Protein AF-A0ABD3IAB9-F1 (afdb_monomer_lite)

Organism: NCBI:txid122646

InterPro domains:
  IPR004895 Prenylated rab acceptor PRA1 [PF03208] (96-235)
  IPR004895 Prenylated rab acceptor PRA1 [PTHR19317] (67-238)

Radius of gyration: 33.65 Å; chains: 1; bounding box: 70×94×104 Å

Sequence (260 aa):
MAENAMLMFKGRIRKQRVPEGEGSLIAQEKKTTIGKVLVKVEVEASEGIAVLEGTMAGTPVAPAPQPPAANAGGITPTPAARAFLSHVTEAGRFALAQKRPWSEMFDRNAFAKPESFSEAVTRIRKNLGYFRINYLICLLAVVTVFLITHLGSLLCLLVIVAAWGYLYMVRREPLVLWGRSFSEREILVLMTVITVVGFFLTDVGSLLISSLLVGIAIISAHGAFRVPDDLFLDDQEAPGG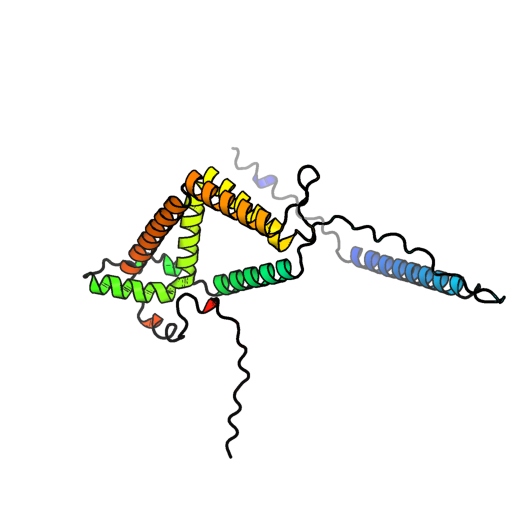LFSFLGPATSQPPVIVSHV

Structure (mmCIF, N/CA/C/O backbone):
data_AF-A0ABD3IAB9-F1
#
_entry.id   AF-A0ABD3IAB9-F1
#
loop_
_atom_site.group_PDB
_atom_site.id
_atom_site.type_symbol
_atom_site.label_atom_id
_atom_site.label_alt_id
_atom_site.label_comp_id
_atom_site.label_asym_id
_atom_site.label_entity_id
_atom_site.label_seq_id
_atom_site.pdbx_PDB_ins_code
_atom_site.Cartn_x
_atom_site.Cartn_y
_atom_site.Cartn_z
_atom_site.occupancy
_atom_site.B_iso_or_equiv
_atom_site.auth_seq_id
_atom_site.auth_comp_id
_atom_site.auth_asym_id
_atom_site.auth_atom_id
_atom_site.pdbx_PDB_model_num
ATOM 1 N N . MET A 1 1 ? 30.637 49.883 -7.962 1.00 55.75 1 MET A N 1
ATOM 2 C CA . MET A 1 1 ? 31.345 50.283 -6.719 1.00 55.75 1 MET A CA 1
ATOM 3 C C . MET A 1 1 ? 30.781 49.637 -5.440 1.00 55.75 1 MET A C 1
ATOM 5 O O . MET A 1 1 ? 31.126 50.090 -4.360 1.00 55.75 1 MET A O 1
ATOM 9 N N . ALA A 1 2 ? 29.984 48.560 -5.510 1.00 47.72 2 ALA A N 1
ATOM 10 C CA . ALA A 1 2 ? 29.459 47.885 -4.310 1.00 47.72 2 ALA A CA 1
ATOM 11 C C . ALA A 1 2 ? 30.139 46.532 -3.998 1.00 47.72 2 ALA A C 1
ATOM 13 O O . ALA A 1 2 ? 29.997 46.023 -2.893 1.00 47.72 2 ALA A O 1
ATOM 14 N N . GLU A 1 3 ? 30.933 45.972 -4.919 1.00 49.03 3 GLU A N 1
ATOM 15 C CA . GLU A 1 3 ? 31.589 44.666 -4.714 1.00 49.03 3 GLU A CA 1
ATOM 16 C C . GLU A 1 3 ? 32.900 44.722 -3.911 1.00 49.03 3 GLU A C 1
ATOM 18 O O . GLU A 1 3 ? 33.304 43.718 -3.332 1.00 49.03 3 GLU A O 1
ATOM 23 N N . ASN A 1 4 ? 33.529 45.893 -3.761 1.00 47.31 4 ASN A N 1
ATOM 24 C CA . ASN A 1 4 ? 34.818 46.005 -3.058 1.00 47.31 4 ASN A CA 1
ATOM 25 C C . ASN A 1 4 ? 34.707 46.278 -1.545 1.00 47.31 4 ASN A C 1
ATOM 27 O O . ASN A 1 4 ? 35.709 46.193 -0.839 1.00 47.31 4 ASN A O 1
ATOM 31 N N . ALA A 1 5 ? 33.510 46.554 -1.014 1.00 50.66 5 ALA A N 1
ATOM 32 C CA . ALA A 1 5 ? 33.311 46.799 0.421 1.00 50.66 5 ALA A CA 1
ATOM 33 C C . ALA A 1 5 ? 33.024 45.515 1.227 1.00 50.66 5 ALA A C 1
ATOM 35 O O . ALA A 1 5 ? 33.325 45.448 2.418 1.00 50.66 5 ALA A O 1
ATOM 36 N N . MET A 1 6 ? 32.499 44.460 0.592 1.00 47.84 6 MET A N 1
ATOM 37 C CA . MET A 1 6 ? 32.097 43.233 1.295 1.00 47.84 6 MET A CA 1
ATOM 38 C C . MET A 1 6 ? 33.267 42.265 1.561 1.00 47.84 6 MET A C 1
ATOM 40 O O . MET A 1 6 ? 33.176 41.399 2.434 1.00 47.84 6 MET A O 1
ATOM 44 N N . LEU A 1 7 ? 34.405 42.449 0.883 1.00 52.12 7 LEU A N 1
ATOM 45 C CA . LEU A 1 7 ? 35.618 41.650 1.099 1.00 52.12 7 LEU A CA 1
ATOM 46 C C . LEU A 1 7 ? 36.488 42.142 2.272 1.00 52.12 7 LEU A C 1
ATOM 48 O O . LEU A 1 7 ? 37.295 41.368 2.780 1.00 52.12 7 LEU A O 1
ATOM 52 N N . MET A 1 8 ? 36.283 43.365 2.782 1.00 53.56 8 MET A N 1
ATOM 53 C CA . MET A 1 8 ? 37.014 43.861 3.963 1.00 53.56 8 MET A CA 1
ATOM 54 C C . MET A 1 8 ? 36.428 43.404 5.308 1.00 53.56 8 MET A C 1
ATOM 56 O O . MET A 1 8 ? 37.140 43.421 6.311 1.00 53.56 8 MET A O 1
ATOM 60 N N . PHE A 1 9 ? 35.172 42.944 5.358 1.00 49.47 9 PHE A N 1
ATOM 61 C CA . PHE A 1 9 ? 34.563 42.494 6.620 1.00 49.47 9 PHE A CA 1
ATOM 62 C C . PHE A 1 9 ? 34.803 41.003 6.918 1.00 49.47 9 PHE A C 1
ATOM 64 O O . PHE A 1 9 ? 34.734 40.566 8.064 1.00 49.47 9 PHE A O 1
ATOM 71 N N . LYS A 1 10 ? 35.180 40.212 5.905 1.00 53.72 10 LYS A N 1
ATOM 72 C CA . LYS A 1 10 ? 35.435 38.765 6.039 1.00 53.72 10 LYS A CA 1
ATOM 73 C C . LYS A 1 10 ? 36.835 38.410 6.574 1.00 53.72 10 LYS A C 1
ATOM 75 O O . LYS A 1 10 ? 37.128 37.235 6.770 1.00 53.72 10 LYS A O 1
ATOM 80 N N . GLY A 1 11 ? 37.688 39.407 6.836 1.00 55.09 11 GLY A N 1
ATOM 81 C CA . GLY A 1 11 ? 39.096 39.220 7.218 1.00 55.09 11 GLY A CA 1
ATOM 82 C C . GLY A 1 11 ? 39.447 39.397 8.702 1.00 55.09 11 GLY A C 1
ATOM 83 O O . GLY A 1 11 ? 40.605 39.194 9.057 1.00 55.09 11 GLY A O 1
ATOM 84 N N . ARG A 1 12 ? 38.509 39.771 9.589 1.00 53.94 12 ARG A N 1
ATOM 85 C CA . ARG A 1 12 ? 38.841 40.196 10.972 1.00 53.94 12 ARG A CA 1
ATOM 86 C C . ARG A 1 12 ? 38.170 39.399 12.100 1.00 53.94 12 ARG A C 1
ATOM 88 O O . ARG A 1 12 ? 38.041 39.905 13.204 1.00 53.94 12 ARG A O 1
ATOM 95 N N . ILE A 1 13 ? 37.790 38.139 11.875 1.00 51.28 13 ILE A N 1
ATOM 96 C CA . ILE A 1 13 ? 37.328 37.245 12.964 1.00 51.28 13 ILE A CA 1
ATOM 97 C C . ILE A 1 13 ? 38.102 35.924 12.940 1.00 51.28 13 ILE A C 1
ATOM 99 O O . ILE A 1 13 ? 37.553 34.827 12.930 1.00 51.28 13 ILE A O 1
ATOM 103 N N . ARG A 1 14 ? 39.433 36.028 12.894 1.00 53.81 14 ARG A N 1
ATOM 104 C CA . ARG A 1 14 ? 40.331 34.885 13.076 1.00 53.81 14 ARG A CA 1
ATOM 105 C C . ARG A 1 14 ? 41.502 35.266 13.984 1.00 53.81 14 ARG A C 1
ATOM 107 O O . ARG A 1 14 ? 42.614 35.427 13.500 1.00 53.81 14 ARG A O 1
ATOM 114 N N . LYS A 1 15 ? 41.240 35.424 15.290 1.00 53.47 15 LYS A N 1
ATOM 115 C CA . LYS A 1 15 ? 42.175 35.130 16.404 1.00 53.47 15 LYS A CA 1
ATOM 116 C C . LYS A 1 15 ? 41.576 35.531 17.763 1.00 53.47 15 LYS A C 1
ATOM 118 O O . LYS A 1 15 ? 41.826 36.615 18.268 1.00 53.47 15 LYS A O 1
ATOM 123 N N . GLN A 1 16 ? 40.867 34.604 18.395 1.00 48.97 16 GLN A N 1
ATOM 124 C CA . GLN A 1 16 ? 40.924 34.442 19.849 1.00 48.97 16 GLN A CA 1
ATOM 125 C C . GLN A 1 16 ? 40.921 32.937 20.115 1.00 48.97 16 GLN A C 1
ATOM 127 O O . GLN A 1 16 ? 39.889 32.282 20.182 1.00 48.97 16 GLN A O 1
ATOM 132 N N . ARG A 1 17 ? 42.130 32.370 20.115 1.00 53.16 17 ARG A N 1
ATOM 133 C CA . ARG A 1 17 ? 42.395 30.992 20.519 1.00 53.16 17 ARG A CA 1
ATOM 134 C C . ARG A 1 17 ? 42.414 30.998 22.045 1.00 53.16 17 ARG A C 1
ATOM 136 O O . ARG A 1 17 ? 43.417 31.391 22.630 1.00 53.16 17 ARG A O 1
ATOM 143 N N . VAL A 1 18 ? 41.297 30.625 22.658 1.00 56.56 18 VAL A N 1
ATOM 144 C CA . VAL A 1 18 ? 41.248 30.252 24.076 1.00 56.56 18 VAL A CA 1
ATOM 145 C C . VAL A 1 18 ? 41.966 28.897 24.204 1.00 56.56 18 VAL A C 1
ATOM 147 O O . VAL A 1 18 ? 41.680 28.004 23.403 1.00 56.56 18 VAL A O 1
ATOM 150 N N . PRO A 1 19 ? 42.950 28.736 25.105 1.00 49.50 19 PRO A N 1
ATOM 151 C CA . PRO A 1 19 ? 43.681 27.482 25.251 1.00 49.50 19 PRO A CA 1
ATOM 152 C C . PRO A 1 19 ? 42.784 26.413 25.897 1.00 49.50 19 PRO A C 1
ATOM 154 O O . PRO A 1 19 ? 42.382 26.540 27.048 1.00 49.50 19 PRO A O 1
ATOM 157 N N . GLU A 1 20 ? 42.491 25.336 25.165 1.00 58.78 20 GLU A N 1
ATOM 158 C CA . GLU A 1 20 ? 41.616 24.223 25.586 1.00 58.78 20 GLU A CA 1
ATOM 159 C C . GLU A 1 20 ? 42.157 23.349 26.745 1.00 58.78 20 GLU A C 1
ATOM 161 O O . GLU A 1 20 ? 41.585 22.312 27.064 1.00 58.78 20 GLU A O 1
ATOM 166 N N . GLY A 1 21 ? 43.245 23.747 27.411 1.00 55.91 21 GLY A N 1
ATOM 167 C CA . GLY A 1 21 ? 43.870 22.955 28.478 1.00 55.91 21 GLY A CA 1
ATOM 168 C C . GLY A 1 21 ? 43.308 23.196 29.884 1.00 55.91 21 GLY A C 1
ATOM 169 O O . GLY A 1 21 ? 43.245 22.267 30.685 1.00 55.91 21 GLY A O 1
ATOM 170 N N . GLU A 1 22 ? 42.874 24.417 30.207 1.00 51.66 22 GLU A N 1
ATOM 171 C CA . GLU A 1 22 ? 42.525 24.772 31.595 1.00 51.66 22 GLU A CA 1
ATOM 172 C C . GLU A 1 22 ? 41.085 24.397 31.974 1.00 51.66 22 GLU A C 1
ATOM 174 O O . GLU A 1 22 ? 40.826 24.000 33.108 1.00 51.66 22 GLU A O 1
ATOM 179 N N . GLY A 1 23 ? 40.146 24.412 31.022 1.00 53.62 23 GLY A N 1
ATOM 180 C CA . GLY A 1 23 ? 38.745 24.054 31.287 1.00 53.62 23 GLY A CA 1
ATOM 181 C C . GLY A 1 23 ? 38.547 22.593 31.715 1.00 53.62 23 GLY A C 1
ATOM 182 O O . GLY A 1 23 ? 37.640 22.290 32.491 1.00 53.62 23 GLY A O 1
ATOM 183 N N . SER A 1 24 ? 39.422 21.687 31.264 1.00 56.31 24 SER A N 1
ATOM 184 C CA . SER A 1 24 ? 39.323 20.258 31.580 1.00 56.31 24 SER A CA 1
ATOM 185 C C . SER A 1 24 ? 39.780 19.924 33.003 1.00 56.31 24 SER A C 1
ATOM 187 O O . SER A 1 24 ? 39.238 18.998 33.608 1.00 56.31 24 SER A O 1
ATOM 189 N N . LEU A 1 25 ? 40.748 20.663 33.556 1.00 54.38 25 LEU A N 1
ATOM 190 C CA . LEU A 1 25 ? 41.259 20.416 34.910 1.00 54.38 25 LEU A CA 1
ATOM 191 C C . LEU A 1 25 ? 40.270 20.903 35.975 1.00 54.38 25 LEU A C 1
ATOM 193 O O . LEU A 1 25 ? 39.969 20.175 36.919 1.00 54.38 25 LEU A O 1
ATOM 197 N N . ILE A 1 26 ? 39.658 22.069 35.756 1.00 55.72 26 ILE A N 1
ATOM 198 C CA . ILE A 1 26 ? 38.667 22.649 36.675 1.00 55.72 26 ILE A CA 1
ATOM 199 C C . ILE A 1 26 ? 37.369 21.811 36.678 1.00 55.72 26 ILE A C 1
ATOM 201 O O . ILE A 1 26 ? 36.712 21.655 37.711 1.00 55.72 26 ILE A O 1
ATOM 205 N N . ALA A 1 27 ? 37.010 21.214 35.534 1.00 56.44 27 ALA A N 1
ATOM 206 C CA . ALA A 1 27 ? 35.874 20.298 35.427 1.00 56.44 27 ALA A CA 1
ATOM 207 C C . ALA A 1 27 ? 36.127 18.943 36.120 1.00 56.44 27 ALA A C 1
ATOM 209 O O . ALA A 1 27 ? 35.212 18.395 36.739 1.00 56.44 27 ALA A O 1
ATOM 210 N N . GLN A 1 28 ? 37.355 18.415 36.057 1.00 53.00 28 GLN A N 1
ATOM 211 C CA . GLN A 1 28 ? 37.746 17.171 36.736 1.00 53.00 28 GLN A CA 1
ATOM 212 C C . GLN A 1 28 ? 37.823 17.331 38.262 1.00 53.00 28 GLN A C 1
ATOM 214 O O . GLN A 1 28 ? 37.321 16.480 39.005 1.00 53.00 28 GLN A O 1
ATOM 219 N N . GLU A 1 29 ? 38.363 18.452 38.743 1.00 56.03 29 GLU A N 1
ATOM 220 C CA . GLU A 1 29 ? 38.451 18.738 40.178 1.00 56.03 29 GLU A CA 1
ATOM 221 C C . GLU A 1 29 ? 37.058 18.874 40.814 1.00 56.03 29 GLU A C 1
ATOM 223 O O . GLU A 1 29 ? 36.768 18.239 41.833 1.00 56.03 29 GLU A O 1
ATOM 228 N N . LYS A 1 30 ? 36.131 19.595 40.159 1.00 54.03 30 LYS A N 1
ATOM 229 C CA . LYS A 1 30 ? 34.744 19.717 40.644 1.00 54.03 30 LYS A CA 1
ATOM 230 C C . LYS A 1 30 ? 34.010 18.378 40.701 1.00 54.03 30 LYS A C 1
ATOM 232 O O . LYS A 1 30 ? 33.260 18.145 41.648 1.00 54.03 30 LYS A O 1
ATOM 237 N N . LYS A 1 31 ? 34.230 17.481 39.733 1.00 55.12 31 LYS A N 1
ATOM 238 C CA . LYS A 1 31 ? 33.577 16.160 39.706 1.00 55.12 31 LYS A CA 1
ATOM 239 C C . LYS A 1 31 ? 34.048 15.262 40.856 1.00 55.12 31 LYS A C 1
ATOM 241 O O . LYS A 1 31 ? 33.244 14.538 41.437 1.00 55.12 31 LYS A O 1
ATOM 246 N N . THR A 1 32 ? 35.323 15.368 41.227 1.00 56.75 32 THR A N 1
ATOM 247 C CA . THR A 1 32 ? 35.923 14.586 42.319 1.00 56.75 32 THR A CA 1
ATOM 248 C C . THR A 1 32 ? 35.463 15.073 43.694 1.00 56.75 32 THR A C 1
ATOM 250 O O . THR A 1 32 ? 35.136 14.262 44.560 1.00 56.75 32 THR A O 1
ATOM 253 N N . THR A 1 33 ? 35.370 16.390 43.895 1.00 53.94 33 THR A N 1
ATOM 254 C CA . THR A 1 33 ? 34.894 16.966 45.163 1.00 53.94 33 THR A CA 1
ATOM 255 C C . THR A 1 33 ? 33.407 16.694 45.387 1.00 53.94 33 THR A C 1
ATOM 257 O O . THR A 1 33 ? 33.024 16.285 46.481 1.00 53.94 33 THR A O 1
ATOM 260 N N . ILE A 1 34 ? 32.574 16.820 44.344 1.00 57.44 34 ILE A N 1
ATOM 261 C CA . ILE A 1 34 ? 31.140 16.496 44.430 1.00 57.44 34 ILE A CA 1
ATOM 262 C C . ILE A 1 34 ? 30.936 14.998 44.695 1.00 57.44 34 ILE A C 1
ATOM 264 O O . ILE A 1 34 ? 30.114 14.647 45.536 1.00 57.44 34 ILE A O 1
ATOM 268 N N . GLY A 1 35 ? 31.724 14.117 44.066 1.00 57.03 35 GLY A N 1
ATOM 269 C CA . GLY A 1 35 ? 31.676 12.676 44.336 1.00 57.03 35 GLY A CA 1
ATOM 270 C C . GLY A 1 35 ? 32.023 12.321 45.787 1.00 57.03 35 GLY A C 1
ATOM 271 O O . GLY A 1 35 ? 31.340 11.505 46.397 1.00 57.03 35 GLY A O 1
ATOM 272 N N . LYS A 1 36 ? 33.029 12.978 46.379 1.00 54.47 36 LYS A N 1
ATOM 273 C CA . LYS A 1 36 ? 33.400 12.761 47.790 1.00 54.47 36 LYS A CA 1
ATOM 274 C C . LYS A 1 36 ? 32.344 13.272 48.772 1.00 54.47 36 LYS A C 1
ATOM 276 O O . LYS A 1 36 ? 32.121 12.626 49.791 1.00 54.47 36 LYS A O 1
ATOM 281 N N . VAL A 1 37 ? 31.685 14.393 48.471 1.00 55.56 37 VAL A N 1
ATOM 282 C CA . VAL A 1 37 ? 30.587 14.912 49.306 1.00 55.56 37 VAL A CA 1
ATOM 283 C C . VAL A 1 37 ? 29.369 13.992 49.225 1.00 55.56 37 VAL A C 1
ATOM 285 O O . VAL A 1 37 ? 28.794 13.675 50.259 1.00 55.56 37 VAL A O 1
ATOM 288 N N . LEU A 1 38 ? 29.023 13.492 48.032 1.00 57.06 38 LEU A N 1
ATOM 289 C CA . LEU A 1 38 ? 27.884 12.585 47.857 1.00 57.06 38 LEU A CA 1
ATOM 290 C C . LEU A 1 38 ? 28.085 11.254 48.599 1.00 57.06 38 LEU A C 1
ATOM 292 O O . LEU A 1 38 ? 27.178 10.789 49.276 1.00 57.06 38 LEU A O 1
ATOM 296 N N . VAL A 1 39 ? 29.295 10.680 48.537 1.00 56.91 39 VAL A N 1
ATOM 297 C CA . VAL A 1 39 ? 29.626 9.443 49.268 1.00 56.91 39 VAL A CA 1
ATOM 298 C C . VAL A 1 39 ? 29.616 9.669 50.782 1.00 56.91 39 VAL A C 1
ATOM 300 O O . VAL A 1 39 ? 29.182 8.791 51.518 1.00 56.91 39 VAL A O 1
ATOM 303 N N . LYS A 1 40 ? 30.039 10.843 51.271 1.00 51.69 40 LYS A N 1
ATOM 304 C CA . LYS A 1 40 ? 29.987 11.141 52.709 1.00 51.69 40 LYS A CA 1
ATOM 305 C C . LYS A 1 40 ? 28.553 11.329 53.228 1.00 51.69 40 LYS A C 1
ATOM 307 O O . LYS A 1 40 ? 28.262 10.861 54.322 1.00 51.69 40 LYS A O 1
ATOM 312 N N . VAL A 1 41 ? 27.660 11.927 52.433 1.00 52.97 41 VAL A N 1
ATOM 313 C CA . VAL A 1 41 ? 26.229 12.048 52.775 1.00 52.97 41 VAL A CA 1
ATOM 314 C C . VAL A 1 41 ? 25.541 10.677 52.808 1.00 52.97 41 VAL A C 1
ATOM 316 O O . VAL A 1 41 ? 24.752 10.420 53.711 1.00 52.97 41 VAL A O 1
ATOM 319 N N . GLU A 1 42 ? 25.878 9.774 51.883 1.00 55.03 42 GLU A N 1
ATOM 320 C CA . GLU A 1 42 ? 25.324 8.410 51.860 1.00 55.03 42 GLU A CA 1
ATOM 321 C C . GLU A 1 42 ? 25.795 7.572 53.068 1.00 55.03 42 GLU A C 1
ATOM 323 O O . GLU A 1 42 ? 25.023 6.810 53.647 1.00 55.03 42 GLU A O 1
ATOM 328 N N . VAL A 1 43 ? 27.054 7.748 53.495 1.00 53.84 43 VAL A N 1
ATOM 329 C CA . VAL A 1 43 ? 27.622 7.033 54.653 1.00 53.84 43 VAL A CA 1
ATOM 330 C C . VAL A 1 43 ? 27.059 7.561 55.980 1.00 53.84 43 VAL A C 1
ATOM 332 O O . VAL A 1 43 ? 26.681 6.756 56.827 1.00 53.84 43 VAL A O 1
ATOM 335 N N . GLU A 1 44 ? 26.894 8.880 56.148 1.00 50.94 44 GLU A N 1
ATOM 336 C CA . GLU A 1 44 ? 26.249 9.452 57.348 1.00 50.94 44 GLU A CA 1
ATOM 337 C C . GLU A 1 44 ? 24.747 9.104 57.430 1.00 50.94 44 GLU A C 1
ATOM 339 O O . GLU A 1 44 ? 24.222 8.895 58.526 1.00 50.94 44 GLU A O 1
ATOM 344 N N . ALA A 1 45 ? 24.060 8.952 56.289 1.00 50.88 45 ALA A N 1
ATOM 345 C CA . ALA A 1 45 ? 22.673 8.480 56.247 1.00 50.88 45 ALA A CA 1
ATOM 346 C C . ALA A 1 45 ? 22.537 6.996 56.640 1.00 50.88 45 ALA A C 1
ATOM 348 O O . ALA A 1 45 ? 21.534 6.613 57.241 1.00 50.88 45 ALA A O 1
ATOM 349 N N . SER A 1 46 ? 23.548 6.169 56.352 1.00 48.25 46 SER A N 1
ATOM 350 C CA . SER A 1 46 ? 23.550 4.749 56.719 1.00 48.25 46 SER A CA 1
ATOM 351 C C . SER A 1 46 ? 23.910 4.509 58.191 1.00 48.25 46 SER A C 1
ATOM 353 O O . SER A 1 46 ? 23.376 3.581 58.797 1.00 48.25 46 SER A O 1
ATOM 355 N N . GLU A 1 47 ? 24.780 5.330 58.788 1.00 48.91 47 GLU A N 1
ATOM 356 C CA . GLU A 1 47 ? 25.149 5.207 60.209 1.00 48.91 47 GLU A CA 1
ATOM 357 C C . GLU A 1 47 ? 24.053 5.741 61.148 1.00 48.91 47 GLU A C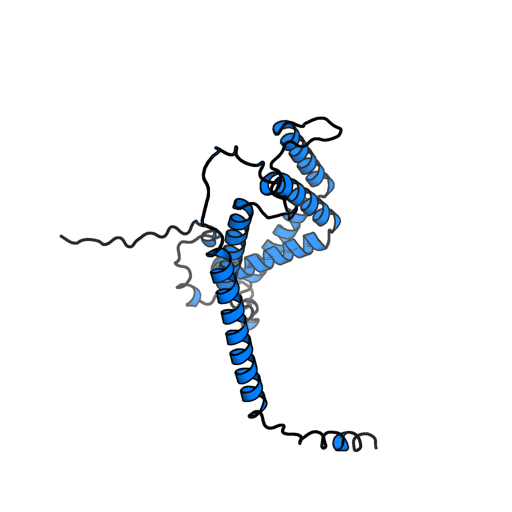 1
ATOM 359 O O . GLU A 1 47 ? 23.831 5.174 62.219 1.00 48.91 47 GLU A O 1
ATOM 364 N N . GLY A 1 48 ? 23.287 6.757 60.727 1.00 44.66 48 GLY A N 1
ATOM 365 C CA . GLY A 1 48 ? 22.145 7.280 61.490 1.00 44.66 48 GLY A CA 1
ATOM 366 C C . GLY A 1 48 ? 20.965 6.305 61.628 1.00 44.66 48 GLY A C 1
ATOM 367 O O . GLY A 1 48 ? 20.162 6.443 62.550 1.00 44.66 48 GLY A O 1
ATOM 368 N N . ILE A 1 49 ? 20.873 5.300 60.750 1.00 44.62 49 ILE A N 1
ATOM 369 C CA . ILE A 1 49 ? 19.817 4.275 60.780 1.00 44.62 49 ILE A CA 1
ATOM 370 C C . ILE A 1 49 ? 20.178 3.121 61.735 1.00 44.62 49 ILE A C 1
ATOM 372 O O . ILE A 1 49 ? 19.287 2.531 62.340 1.00 44.62 49 ILE A O 1
ATOM 376 N N . ALA A 1 50 ? 21.466 2.839 61.958 1.00 43.03 50 ALA A N 1
ATOM 377 C CA . ALA A 1 50 ? 21.910 1.702 62.773 1.00 43.03 50 ALA A CA 1
ATOM 378 C C . ALA A 1 50 ? 21.861 1.941 64.301 1.00 43.03 50 ALA A C 1
ATOM 380 O O . ALA A 1 50 ? 21.945 0.989 65.074 1.00 43.03 50 ALA A O 1
ATOM 381 N N . VAL A 1 51 ? 21.719 3.190 64.764 1.00 44.34 51 VAL A N 1
ATOM 382 C CA . VAL A 1 51 ? 21.820 3.544 66.199 1.00 44.34 51 VAL A CA 1
ATOM 383 C C . VAL A 1 51 ? 20.478 3.462 66.951 1.00 44.34 51 VAL A C 1
ATOM 385 O O . VAL A 1 51 ? 20.462 3.506 68.179 1.00 44.34 51 VAL A O 1
ATOM 388 N N . LEU A 1 52 ? 19.344 3.281 66.262 1.00 43.56 52 LEU A N 1
ATOM 389 C CA . LEU A 1 52 ? 18.014 3.251 66.900 1.00 43.56 52 LEU A CA 1
ATOM 390 C C . LEU A 1 52 ? 17.369 1.858 66.987 1.00 43.56 52 LEU A C 1
ATOM 392 O O . LEU A 1 52 ? 16.262 1.737 67.505 1.00 43.56 52 LEU A O 1
ATOM 396 N N . GLU A 1 53 ? 18.055 0.797 66.554 1.00 42.94 53 GLU A N 1
ATOM 397 C CA . GLU A 1 53 ? 17.548 -0.586 66.616 1.00 42.94 53 GLU A CA 1
ATOM 398 C C . GLU A 1 53 ? 17.997 -1.327 67.891 1.00 42.94 53 GLU A C 1
ATOM 400 O O . GLU A 1 53 ? 18.319 -2.513 67.898 1.00 42.94 53 GLU A O 1
ATOM 405 N N . GLY A 1 54 ? 18.033 -0.599 69.006 1.00 44.25 54 GLY A N 1
ATOM 406 C CA . GLY A 1 54 ? 18.332 -1.140 70.321 1.00 44.25 54 GLY A CA 1
ATOM 407 C C . GLY A 1 54 ? 17.253 -0.754 71.319 1.00 44.25 54 GLY A C 1
ATOM 408 O O . GLY A 1 54 ? 17.238 0.379 71.789 1.00 44.25 54 GLY A O 1
ATOM 409 N N . THR A 1 55 ? 16.465 -1.751 71.737 1.00 41.84 55 THR A N 1
ATOM 410 C CA . THR A 1 55 ? 15.688 -1.824 72.996 1.00 41.84 55 THR A CA 1
ATOM 411 C C . THR A 1 55 ? 14.162 -1.687 72.853 1.00 41.84 55 THR A C 1
ATOM 413 O O . THR A 1 55 ? 13.623 -0.595 72.724 1.00 41.84 55 THR A O 1
ATOM 416 N N . MET A 1 56 ? 13.493 -2.837 73.029 1.00 38.56 56 MET A N 1
ATOM 417 C CA . MET A 1 56 ? 12.227 -3.091 73.751 1.00 38.56 56 MET A CA 1
ATOM 418 C C . MET A 1 56 ? 11.178 -3.881 72.957 1.00 38.56 56 MET A C 1
ATOM 420 O O . MET A 1 56 ? 10.872 -3.626 71.800 1.00 38.56 56 MET A O 1
ATOM 424 N N . ALA A 1 57 ? 10.636 -4.877 73.650 1.00 41.31 57 ALA A N 1
ATOM 425 C CA . ALA A 1 57 ? 9.764 -5.929 73.169 1.00 41.31 57 ALA A CA 1
ATOM 426 C C . ALA A 1 57 ? 8.284 -5.519 73.032 1.00 41.31 57 ALA A C 1
ATOM 428 O O . ALA A 1 57 ? 7.794 -4.675 73.775 1.00 41.31 57 ALA A O 1
ATOM 429 N N . GLY A 1 58 ? 7.555 -6.267 72.192 1.00 45.59 58 GLY A N 1
ATOM 430 C CA . GLY A 1 58 ? 6.145 -6.612 72.417 1.00 45.59 58 GLY A CA 1
ATOM 431 C C . GLY A 1 58 ? 5.085 -5.807 71.657 1.00 45.59 58 GLY A C 1
ATOM 432 O O . GLY A 1 58 ? 4.677 -4.746 72.107 1.00 45.59 58 GLY A O 1
ATOM 433 N N . THR A 1 59 ? 4.570 -6.372 70.555 1.00 38.41 59 THR A N 1
ATOM 434 C CA . THR A 1 59 ? 3.137 -6.561 70.183 1.00 38.41 59 THR A CA 1
ATOM 435 C C . THR A 1 59 ? 3.032 -6.908 68.683 1.00 38.41 59 THR A C 1
ATOM 437 O O . THR A 1 59 ? 3.795 -6.363 67.887 1.00 38.41 59 THR A O 1
ATOM 440 N N . PRO A 1 60 ? 2.130 -7.813 68.244 1.00 46.22 60 PRO A N 1
ATOM 441 C CA . PRO A 1 60 ? 1.947 -8.084 66.822 1.00 46.22 60 PRO A CA 1
ATOM 442 C C . PRO A 1 60 ? 1.099 -6.964 66.203 1.00 46.22 60 PRO A C 1
ATOM 444 O O . PRO A 1 60 ? -0.108 -6.882 66.425 1.00 46.22 60 PRO A O 1
ATOM 447 N N . VAL A 1 61 ? 1.745 -6.079 65.444 1.00 44.59 61 VAL A N 1
ATOM 448 C CA . VAL A 1 61 ? 1.088 -5.020 64.668 1.00 44.59 61 VAL A CA 1
ATOM 449 C C . VAL A 1 61 ? 0.475 -5.634 63.405 1.00 44.59 61 VAL A C 1
ATOM 451 O O . VAL A 1 61 ? 1.158 -6.293 62.623 1.00 44.59 61 VAL A O 1
ATOM 454 N N . ALA A 1 62 ? -0.834 -5.441 63.226 1.00 51.97 62 ALA A N 1
ATOM 455 C CA . ALA A 1 62 ? -1.568 -5.813 62.018 1.00 51.97 62 ALA A CA 1
ATOM 456 C C . ALA A 1 62 ? -1.002 -5.095 60.770 1.00 51.97 62 ALA A C 1
ATOM 458 O O . ALA A 1 62 ? -0.453 -3.999 60.905 1.00 51.97 62 ALA A O 1
ATOM 459 N N . PRO A 1 63 ? -1.143 -5.649 59.548 1.00 52.41 63 PRO A N 1
ATOM 460 C CA . PRO A 1 63 ? -0.592 -5.022 58.351 1.00 52.41 63 PRO A CA 1
ATOM 461 C C . PRO A 1 63 ? -1.273 -3.671 58.109 1.00 52.41 63 PRO A C 1
ATOM 463 O O . PRO A 1 63 ? -2.499 -3.598 58.008 1.00 52.41 63 PRO A O 1
ATOM 466 N N . ALA A 1 64 ? -0.482 -2.602 58.017 1.00 54.06 64 ALA A N 1
ATOM 467 C CA . ALA A 1 64 ? -0.980 -1.281 57.656 1.00 54.06 64 ALA A CA 1
ATOM 468 C C . ALA A 1 64 ? -1.625 -1.308 56.251 1.00 54.06 64 ALA A C 1
ATOM 470 O O . ALA A 1 64 ? -1.131 -2.021 55.370 1.00 54.06 64 ALA A O 1
ATOM 471 N N . PRO A 1 65 ? -2.691 -0.524 55.998 1.00 48.56 65 PRO A N 1
ATOM 472 C CA . PRO A 1 65 ? -3.253 -0.378 54.662 1.00 48.56 65 PRO A CA 1
ATOM 473 C C . PRO A 1 65 ? -2.191 0.213 53.731 1.00 48.56 65 PRO A C 1
ATOM 475 O O . PRO A 1 65 ? -1.713 1.326 53.953 1.00 48.56 65 PRO A O 1
ATOM 478 N N . GLN A 1 66 ? -1.811 -0.529 52.691 1.00 50.22 66 GLN A N 1
ATOM 479 C CA . GLN A 1 66 ? -0.989 0.026 51.621 1.00 50.22 66 GLN A CA 1
ATOM 480 C C . GLN A 1 66 ? -1.771 1.171 50.955 1.00 50.22 66 GLN A C 1
ATOM 482 O O . GLN A 1 66 ? -2.950 0.981 50.637 1.00 50.22 66 GLN A O 1
ATOM 487 N N . PRO A 1 67 ? -1.166 2.355 50.740 1.00 51.06 67 PRO A N 1
ATOM 488 C CA . PRO A 1 67 ? -1.819 3.405 49.973 1.00 51.06 67 PRO A CA 1
ATOM 489 C C . PRO A 1 67 ? -2.157 2.858 48.577 1.00 51.06 67 PRO A C 1
ATOM 491 O O . PRO A 1 67 ? -1.344 2.119 48.010 1.00 51.06 67 PRO A O 1
ATOM 494 N N . PRO A 1 68 ? -3.340 3.179 48.016 1.00 50.91 68 PRO A N 1
ATOM 495 C CA . PRO A 1 68 ? -3.695 2.730 46.681 1.00 50.91 68 PRO A CA 1
ATOM 496 C C . PRO A 1 68 ? -2.596 3.185 45.731 1.00 50.91 68 PRO A C 1
ATOM 498 O O . PRO A 1 68 ? -2.249 4.369 45.707 1.00 50.91 68 PRO A O 1
ATOM 501 N N . ALA A 1 69 ? -2.026 2.231 44.991 1.00 52.38 69 ALA A N 1
ATOM 502 C CA . ALA A 1 69 ? -1.094 2.520 43.920 1.00 52.38 69 ALA A CA 1
ATOM 503 C C . ALA A 1 69 ? -1.724 3.622 43.071 1.00 52.38 69 ALA A C 1
ATOM 505 O O . ALA A 1 69 ? -2.778 3.424 42.461 1.00 52.38 69 ALA A O 1
ATOM 506 N N . ALA A 1 70 ? -1.125 4.812 43.114 1.00 44.69 70 ALA A N 1
ATOM 507 C CA . ALA A 1 70 ? -1.525 5.904 42.261 1.00 44.69 70 ALA A CA 1
ATOM 508 C C . ALA A 1 70 ? -1.328 5.397 40.835 1.00 44.69 70 ALA A C 1
ATOM 510 O O . ALA A 1 70 ? -0.201 5.305 40.347 1.00 44.69 70 ALA A O 1
ATOM 511 N N . ASN A 1 71 ? -2.429 4.996 40.199 1.00 52.59 71 ASN A N 1
ATOM 512 C CA . ASN A 1 71 ? -2.483 4.728 38.779 1.00 52.59 71 ASN A CA 1
ATOM 513 C C . ASN A 1 71 ? -2.141 6.050 38.100 1.00 52.59 71 ASN A C 1
ATOM 515 O O . ASN A 1 71 ? -3.011 6.879 37.837 1.00 52.59 71 ASN A O 1
ATOM 519 N N . ALA A 1 72 ? -0.848 6.267 37.872 1.00 45.59 72 ALA A N 1
ATOM 520 C CA . ALA A 1 72 ? -0.364 7.279 36.966 1.00 45.59 72 ALA A CA 1
ATOM 521 C C . ALA A 1 72 ? -1.047 6.983 35.631 1.00 45.59 72 ALA A C 1
ATOM 523 O O . ALA A 1 72 ? -0.738 5.988 34.975 1.00 45.59 72 ALA A O 1
ATOM 524 N N . GLY A 1 73 ? -2.039 7.808 35.292 1.00 46.91 73 GLY A N 1
ATOM 525 C CA . GLY A 1 73 ? -2.884 7.714 34.104 1.00 46.91 73 GLY A CA 1
ATOM 526 C C . GLY A 1 73 ? -2.123 7.999 32.811 1.00 46.91 73 GLY A C 1
ATOM 527 O O . GLY A 1 73 ? -2.572 8.777 31.977 1.00 46.91 73 GLY A O 1
ATOM 528 N N . GLY A 1 74 ? -0.953 7.389 32.642 1.00 54.88 74 GLY A N 1
ATOM 529 C CA . GLY A 1 74 ? -0.295 7.283 31.358 1.00 54.88 74 GLY A CA 1
ATOM 530 C C . GLY A 1 74 ? -0.982 6.188 30.559 1.00 54.88 74 GLY A C 1
ATOM 531 O O . GLY A 1 74 ? -1.096 5.051 31.021 1.00 54.88 74 GLY A O 1
ATOM 532 N N . ILE A 1 75 ? -1.412 6.515 29.341 1.00 55.94 75 ILE A N 1
ATOM 533 C CA . ILE A 1 75 ? -1.811 5.525 28.338 1.00 55.94 75 ILE A CA 1
ATOM 534 C C . ILE A 1 75 ? -0.550 4.720 27.998 1.00 55.94 75 ILE A C 1
ATOM 536 O O . ILE A 1 75 ? 0.199 5.048 27.082 1.00 55.94 75 ILE A O 1
ATOM 540 N N . THR A 1 76 ? -0.246 3.701 28.799 1.00 67.44 76 THR A N 1
ATOM 541 C CA . THR A 1 76 ? 0.862 2.794 28.528 1.00 67.44 76 THR A CA 1
ATOM 542 C C . THR A 1 76 ? 0.345 1.714 27.579 1.00 67.44 76 THR A C 1
ATOM 544 O O . THR A 1 76 ? -0.594 0.998 27.936 1.00 67.44 76 THR A O 1
ATOM 547 N N . PRO A 1 77 ? 0.903 1.587 26.358 1.00 68.94 77 PRO A N 1
ATOM 548 C CA . PRO A 1 77 ? 0.461 0.557 25.427 1.00 68.94 77 PRO A CA 1
ATOM 549 C C . PRO A 1 77 ? 0.575 -0.818 26.087 1.00 68.94 77 PRO A C 1
ATOM 551 O O . PRO A 1 77 ? 1.510 -1.079 26.849 1.00 68.94 77 PRO A O 1
ATOM 554 N N . THR A 1 78 ? -0.386 -1.701 25.831 1.00 77.88 78 THR A N 1
ATOM 555 C CA . THR A 1 78 ? -0.346 -3.068 26.362 1.00 77.88 78 THR A CA 1
ATOM 556 C C . THR A 1 78 ? 0.919 -3.801 25.889 1.00 77.88 78 THR A C 1
ATOM 558 O O . THR A 1 78 ? 1.467 -3.470 24.834 1.00 77.88 78 THR A O 1
ATOM 561 N N . PRO A 1 79 ? 1.426 -4.801 26.635 1.00 80.81 79 PRO A N 1
ATOM 562 C CA . PRO A 1 79 ? 2.571 -5.607 26.198 1.00 80.81 79 PRO A CA 1
ATOM 563 C C . PRO A 1 79 ? 2.384 -6.202 24.793 1.00 80.81 79 PRO A C 1
ATOM 565 O O . PRO A 1 79 ? 3.305 -6.152 23.982 1.00 80.81 79 PRO A O 1
ATOM 568 N N . ALA A 1 80 ? 1.166 -6.654 24.472 1.00 76.62 80 ALA A N 1
ATOM 569 C CA . ALA A 1 80 ? 0.796 -7.129 23.139 1.00 76.62 80 ALA A CA 1
ATOM 570 C C . ALA A 1 80 ? 0.907 -6.030 22.068 1.00 76.62 80 ALA A C 1
ATOM 572 O O . ALA A 1 80 ? 1.443 -6.277 20.990 1.00 76.62 80 ALA A O 1
ATOM 573 N N . ALA A 1 81 ? 0.475 -4.801 22.376 1.00 77.19 81 ALA A N 1
ATOM 574 C CA . ALA A 1 81 ? 0.643 -3.666 21.475 1.00 77.19 81 ALA A CA 1
ATOM 575 C C . ALA A 1 81 ? 2.114 -3.354 21.204 1.00 77.19 81 ALA A C 1
ATOM 577 O O . ALA A 1 81 ? 2.501 -3.185 20.052 1.00 77.19 81 ALA A O 1
ATOM 578 N N . ARG A 1 82 ? 2.957 -3.345 22.242 1.00 83.00 82 ARG A N 1
ATOM 579 C CA . ARG A 1 82 ? 4.400 -3.122 22.073 1.00 83.00 82 ARG A CA 1
ATOM 580 C C . ARG A 1 82 ? 5.053 -4.203 21.212 1.00 83.00 82 ARG A C 1
ATOM 582 O O . ARG A 1 82 ? 5.812 -3.863 20.309 1.00 83.00 82 ARG A O 1
ATOM 589 N N . ALA A 1 83 ? 4.727 -5.473 21.455 1.00 84.81 83 ALA A N 1
ATOM 590 C CA . ALA A 1 83 ? 5.236 -6.588 20.662 1.00 84.81 83 ALA A CA 1
ATOM 591 C C . ALA A 1 83 ? 4.826 -6.449 19.189 1.00 84.81 83 ALA A C 1
ATOM 593 O O . ALA A 1 83 ? 5.682 -6.456 18.307 1.00 84.81 83 ALA A O 1
ATOM 594 N N . PHE A 1 84 ? 3.542 -6.207 18.915 1.00 82.88 84 PHE A N 1
ATOM 595 C CA . PHE A 1 84 ? 3.060 -5.982 17.554 1.00 82.88 84 PHE A CA 1
ATOM 596 C C . PHE A 1 84 ? 3.780 -4.814 16.861 1.00 82.88 84 PHE A C 1
ATOM 598 O O . PHE A 1 84 ? 4.288 -4.981 15.754 1.00 82.88 84 PHE A O 1
ATOM 605 N N . LEU A 1 85 ? 3.901 -3.657 17.526 1.00 85.75 85 LEU A N 1
ATOM 606 C CA . LEU A 1 85 ? 4.613 -2.500 16.975 1.00 85.75 85 LEU A CA 1
ATOM 607 C C . LEU A 1 85 ? 6.081 -2.823 16.673 1.00 85.75 85 LEU A C 1
ATOM 609 O O . LEU A 1 85 ? 6.590 -2.401 15.634 1.00 85.75 85 LEU A O 1
ATOM 613 N N . SER A 1 86 ? 6.757 -3.580 17.543 1.00 87.81 86 SER A N 1
ATOM 614 C CA . SER A 1 86 ? 8.138 -4.003 17.290 1.00 87.81 86 SER A CA 1
ATOM 615 C C . SER A 1 86 ? 8.244 -4.921 16.073 1.00 87.81 86 SER A C 1
ATOM 617 O O . SER A 1 86 ? 9.104 -4.685 15.231 1.00 87.81 86 SER A O 1
ATOM 619 N N . HIS A 1 87 ? 7.323 -5.876 15.900 1.00 86.25 87 HIS A N 1
ATOM 620 C CA . HIS A 1 87 ? 7.302 -6.752 14.727 1.00 86.25 87 HIS A CA 1
ATOM 621 C C . HIS A 1 87 ? 7.053 -5.980 13.431 1.00 86.25 87 HIS A C 1
ATOM 623 O O . HIS A 1 87 ? 7.755 -6.199 12.449 1.00 86.25 87 HIS A O 1
ATOM 629 N N . VAL A 1 88 ? 6.098 -5.046 13.428 1.00 84.88 88 VAL A N 1
ATOM 630 C CA . VAL A 1 88 ? 5.814 -4.202 12.256 1.00 84.88 88 VAL A CA 1
ATOM 631 C C . VAL A 1 88 ? 7.003 -3.306 11.926 1.00 84.88 88 VAL A C 1
ATOM 633 O O . VAL A 1 88 ? 7.354 -3.151 10.760 1.00 84.88 88 VAL A O 1
ATOM 636 N N . THR A 1 89 ? 7.644 -2.730 12.943 1.00 89.81 89 THR A N 1
ATOM 637 C CA . THR A 1 89 ? 8.806 -1.858 12.742 1.00 89.81 89 THR A CA 1
ATOM 638 C C . THR A 1 89 ? 9.991 -2.649 12.199 1.00 89.81 89 THR A C 1
ATOM 640 O O . THR A 1 89 ? 10.626 -2.204 11.247 1.00 89.81 89 THR A O 1
ATOM 643 N N . GLU A 1 90 ? 10.264 -3.831 12.750 1.00 88.19 90 GLU A N 1
ATOM 644 C CA . GLU A 1 90 ? 11.354 -4.694 12.293 1.00 88.19 90 GLU A CA 1
ATOM 645 C C . GLU A 1 90 ? 11.107 -5.195 10.866 1.00 88.19 90 GLU A C 1
ATOM 647 O O . GLU A 1 90 ? 11.983 -5.089 10.011 1.00 88.19 90 GLU A O 1
ATOM 652 N N . ALA A 1 91 ? 9.876 -5.613 10.560 1.00 82.00 91 ALA A N 1
ATOM 653 C CA . ALA A 1 91 ? 9.451 -5.941 9.203 1.00 82.00 91 ALA A CA 1
ATOM 654 C C . ALA A 1 91 ? 9.590 -4.734 8.255 1.00 82.00 91 ALA A C 1
ATOM 656 O O . ALA A 1 91 ? 10.066 -4.860 7.134 1.00 82.00 91 ALA A O 1
ATOM 657 N N . GLY A 1 92 ? 9.248 -3.522 8.686 1.00 85.38 92 GLY A N 1
ATOM 658 C CA . GLY A 1 92 ? 9.465 -2.324 7.873 1.00 85.38 92 GLY A CA 1
ATOM 659 C C . GLY A 1 92 ? 10.949 -2.088 7.573 1.00 85.38 92 GLY A C 1
ATOM 660 O O . GLY A 1 92 ? 11.325 -1.830 6.429 1.00 85.38 92 GLY A O 1
ATOM 661 N N . ARG A 1 93 ? 11.810 -2.219 8.586 1.00 87.56 93 ARG A N 1
ATOM 662 C CA . ARG A 1 93 ? 13.261 -2.009 8.461 1.00 87.56 93 ARG A CA 1
ATOM 663 C C . ARG A 1 93 ? 13.915 -3.060 7.580 1.00 87.56 93 ARG A C 1
ATOM 665 O O . ARG A 1 93 ? 14.676 -2.697 6.686 1.00 87.56 93 ARG A O 1
ATOM 672 N N . PHE A 1 94 ? 13.596 -4.332 7.795 1.00 84.62 94 PHE A N 1
ATOM 673 C CA . PHE A 1 94 ? 14.127 -5.423 6.990 1.00 84.62 94 PHE A CA 1
ATOM 674 C C . PHE A 1 94 ? 13.648 -5.301 5.530 1.00 84.62 94 PHE A C 1
ATOM 676 O O . PHE A 1 94 ? 14.445 -5.496 4.614 1.00 84.62 94 PHE A O 1
ATOM 683 N N . ALA A 1 95 ? 12.409 -4.851 5.280 1.00 78.81 95 ALA A N 1
ATOM 684 C CA . ALA A 1 95 ? 11.908 -4.646 3.920 1.00 78.81 95 ALA A CA 1
ATOM 685 C C . ALA A 1 95 ? 12.656 -3.501 3.237 1.00 78.81 95 ALA A C 1
ATOM 687 O O . ALA A 1 95 ? 13.127 -3.646 2.114 1.00 78.81 95 ALA A O 1
ATOM 688 N N . LEU A 1 96 ? 12.828 -2.373 3.931 1.00 84.75 96 LEU A N 1
ATOM 689 C CA . LEU A 1 96 ? 13.568 -1.224 3.412 1.00 84.75 96 LEU A CA 1
ATOM 690 C C . LEU A 1 96 ? 15.054 -1.528 3.182 1.00 84.75 96 LEU A C 1
ATOM 692 O O . LEU A 1 96 ? 15.640 -0.959 2.262 1.00 84.75 96 LEU A O 1
ATOM 696 N N . ALA A 1 97 ? 15.652 -2.433 3.962 1.00 83.88 97 ALA A N 1
ATOM 697 C CA . ALA A 1 97 ? 17.025 -2.894 3.760 1.00 83.88 97 ALA A CA 1
ATOM 698 C C . ALA A 1 97 ? 17.187 -3.725 2.475 1.00 83.88 97 ALA A C 1
ATOM 700 O O . ALA A 1 97 ? 18.234 -3.668 1.839 1.00 83.88 97 ALA A O 1
ATOM 701 N N . GLN A 1 98 ? 16.143 -4.444 2.052 1.00 81.69 98 GLN A N 1
ATOM 702 C CA . GLN A 1 98 ? 16.118 -5.209 0.798 1.00 81.69 98 GLN A CA 1
ATOM 703 C C . GLN A 1 98 ? 15.800 -4.352 -0.443 1.00 81.69 98 GLN A C 1
ATOM 705 O O . GLN A 1 98 ? 15.695 -4.869 -1.557 1.00 81.69 98 GLN A O 1
ATOM 710 N N . LYS A 1 99 ? 15.614 -3.037 -0.281 1.00 86.94 99 LYS A N 1
ATOM 711 C CA . LYS A 1 99 ? 15.293 -2.124 -1.382 1.00 86.94 99 LYS A CA 1
ATOM 712 C C . LYS A 1 99 ? 16.493 -1.948 -2.315 1.00 86.94 99 LYS A C 1
ATOM 714 O O . LYS A 1 99 ? 17.576 -1.567 -1.875 1.00 86.94 99 LYS A O 1
ATOM 719 N N . ARG A 1 100 ? 16.272 -2.077 -3.624 1.00 86.44 100 ARG A N 1
ATOM 720 C CA . ARG A 1 100 ? 17.291 -1.787 -4.642 1.00 86.44 100 ARG A CA 1
ATOM 721 C C . ARG A 1 100 ? 17.518 -0.270 -4.801 1.00 86.44 100 ARG A C 1
ATOM 723 O O . ARG A 1 100 ? 16.637 0.542 -4.446 1.00 86.44 100 ARG A O 1
ATOM 730 N N . PRO A 1 101 ? 18.690 0.167 -5.289 1.00 88.56 101 PRO A N 1
ATOM 731 C CA . PRO A 1 101 ? 18.957 1.572 -5.584 1.00 88.56 101 PRO A CA 1
ATOM 732 C C . PRO A 1 101 ? 17.918 2.169 -6.544 1.00 88.56 101 PRO A C 1
ATOM 734 O O . PRO A 1 101 ? 17.536 1.568 -7.543 1.00 88.56 101 PRO A O 1
ATOM 737 N N . TRP A 1 102 ? 17.435 3.379 -6.247 1.00 89.06 102 TRP A N 1
ATOM 738 C CA . TRP A 1 102 ? 16.443 4.049 -7.102 1.00 89.06 102 TRP A CA 1
ATOM 739 C C . TRP A 1 102 ? 17.025 4.470 -8.456 1.00 89.06 102 TRP A C 1
ATOM 741 O O . TRP A 1 102 ? 16.288 4.549 -9.435 1.00 89.06 102 TRP A O 1
ATOM 751 N N . SER A 1 103 ? 18.337 4.717 -8.511 1.00 87.50 103 SER A N 1
ATOM 752 C CA . SER A 1 103 ? 19.063 5.020 -9.746 1.00 87.50 103 SER A CA 1
ATOM 753 C C . SER A 1 103 ? 18.974 3.883 -10.754 1.00 87.50 103 SER A C 1
ATOM 755 O O . SER A 1 103 ? 18.797 4.151 -11.934 1.00 87.50 103 SER A O 1
ATOM 757 N N . GLU A 1 104 ? 19.033 2.633 -10.289 1.00 86.81 104 GLU A N 1
ATOM 758 C CA . GLU A 1 104 ? 18.867 1.467 -11.152 1.00 86.81 104 GLU A CA 1
ATOM 759 C C . GLU A 1 104 ? 17.450 1.446 -11.705 1.00 86.81 104 GLU A C 1
ATOM 761 O O . GLU A 1 104 ? 17.281 1.470 -12.916 1.00 86.81 104 GLU A O 1
ATOM 766 N N . MET A 1 105 ? 16.431 1.526 -10.844 1.00 85.94 105 MET A N 1
ATOM 767 C CA . MET A 1 105 ? 15.028 1.487 -11.267 1.00 85.94 105 MET A CA 1
ATOM 768 C C . MET A 1 105 ? 14.684 2.569 -12.306 1.00 85.94 105 MET A C 1
ATOM 770 O O . MET A 1 105 ? 13.961 2.294 -13.258 1.00 85.94 105 MET A O 1
ATOM 774 N N . PHE A 1 106 ? 15.216 3.785 -12.168 1.00 86.62 106 PHE A N 1
ATOM 775 C CA . PHE A 1 106 ? 14.934 4.900 -13.080 1.00 86.62 106 PHE A CA 1
ATOM 776 C C . PHE A 1 106 ? 16.019 5.151 -14.137 1.00 86.62 106 PHE A C 1
ATOM 778 O O . PHE A 1 106 ? 16.050 6.235 -14.727 1.00 86.62 106 PHE A O 1
ATOM 785 N N . ASP A 1 107 ? 16.883 4.170 -14.412 1.00 87.06 107 ASP A N 1
ATOM 786 C CA . ASP A 1 107 ? 17.873 4.296 -15.481 1.00 87.06 107 ASP A CA 1
ATOM 787 C C . ASP A 1 107 ? 17.196 4.429 -16.853 1.00 87.06 107 ASP A C 1
ATOM 789 O O . ASP A 1 107 ? 16.548 3.502 -17.339 1.00 87.06 107 ASP A O 1
ATOM 793 N N . ARG A 1 108 ? 17.363 5.599 -17.480 1.00 84.81 108 ARG A N 1
ATOM 794 C CA . ARG A 1 108 ? 16.765 5.944 -18.777 1.00 84.81 108 ARG A CA 1
ATOM 795 C C . ARG A 1 108 ? 17.304 5.085 -19.917 1.00 84.81 108 ARG A C 1
ATOM 797 O O . ARG A 1 108 ? 16.576 4.859 -20.877 1.00 84.81 108 ARG A O 1
ATOM 804 N N . ASN A 1 109 ? 18.540 4.604 -19.802 1.00 86.19 109 ASN A N 1
ATOM 805 C CA . ASN A 1 109 ? 19.187 3.810 -20.844 1.00 86.19 109 ASN A CA 1
ATOM 806 C C . ASN A 1 109 ? 18.651 2.372 -20.899 1.00 86.19 109 ASN A C 1
ATOM 808 O O . ASN A 1 109 ? 18.745 1.725 -21.937 1.00 86.19 109 ASN A O 1
ATOM 812 N N . ALA A 1 110 ? 18.045 1.893 -19.809 1.00 84.75 110 ALA A N 1
ATOM 813 C CA . ALA A 1 110 ? 17.468 0.555 -19.709 1.00 84.75 110 ALA A CA 1
ATOM 814 C C . ALA A 1 110 ? 16.024 0.467 -20.242 1.00 84.75 110 ALA A C 1
ATOM 816 O O . ALA A 1 110 ? 15.413 -0.602 -20.194 1.00 84.75 110 ALA A O 1
ATOM 817 N N . PHE A 1 111 ? 15.436 1.569 -20.725 1.00 88.38 111 PHE A N 1
ATOM 818 C CA . PHE A 1 111 ? 14.081 1.558 -21.280 1.00 88.38 111 PHE A CA 1
ATOM 819 C C . PHE A 1 111 ? 14.094 1.319 -22.791 1.00 88.38 111 PHE A C 1
ATOM 821 O O . PHE A 1 111 ? 14.658 2.098 -23.555 1.00 88.38 111 PHE A O 1
ATOM 828 N N . ALA A 1 112 ? 13.385 0.282 -23.231 1.00 89.69 112 ALA A N 1
ATOM 829 C CA . ALA A 1 112 ? 13.163 -0.029 -24.636 1.00 89.69 112 ALA A CA 1
ATOM 830 C C . ALA A 1 112 ? 11.722 -0.498 -24.867 1.00 89.69 112 ALA A C 1
ATOM 832 O O . ALA A 1 112 ? 11.125 -1.188 -24.038 1.00 89.69 112 ALA A O 1
ATOM 833 N N . LYS A 1 113 ? 11.157 -0.164 -26.030 1.00 89.12 113 LYS A N 1
ATOM 834 C CA . LYS A 1 113 ? 9.822 -0.632 -26.418 1.00 89.12 113 LYS A CA 1
ATOM 835 C C . LYS A 1 113 ? 9.841 -2.163 -26.597 1.00 89.12 113 LYS A C 1
ATOM 837 O O . LYS A 1 113 ? 10.726 -2.645 -27.298 1.00 89.12 113 LYS A O 1
ATOM 842 N N . PRO A 1 114 ? 8.913 -2.923 -25.986 1.00 88.56 114 PRO A N 1
ATOM 843 C CA . PRO A 1 114 ? 8.813 -4.359 -26.237 1.00 88.56 114 PRO A CA 1
ATOM 844 C C . PRO A 1 114 ? 8.348 -4.616 -27.676 1.00 88.56 114 PRO A C 1
ATOM 846 O O . PRO A 1 114 ? 7.473 -3.909 -28.186 1.00 88.56 114 PRO A O 1
ATOM 849 N N . GLU A 1 115 ? 8.919 -5.631 -28.320 1.00 87.12 115 GLU A N 1
ATOM 850 C CA . GLU A 1 115 ? 8.606 -6.006 -29.702 1.00 87.12 115 GLU A CA 1
ATOM 851 C C . GLU A 1 115 ? 7.313 -6.826 -29.785 1.00 87.12 115 GLU A C 1
ATOM 853 O O . GLU A 1 115 ? 6.606 -6.796 -30.791 1.00 87.12 115 GLU A O 1
ATOM 858 N N . SER A 1 116 ? 6.959 -7.524 -28.700 1.00 90.62 116 SER A N 1
ATOM 859 C CA . SER A 1 116 ? 5.735 -8.321 -28.607 1.00 90.62 116 SER A CA 1
ATOM 860 C C . SER A 1 116 ? 5.118 -8.318 -27.205 1.00 90.62 116 SER A C 1
ATOM 862 O O . SER A 1 116 ? 5.771 -8.024 -26.202 1.00 90.62 116 SER A O 1
ATOM 864 N N . PHE A 1 117 ? 3.843 -8.709 -27.115 1.00 89.50 117 PHE A N 1
ATOM 865 C CA . PHE A 1 117 ? 3.156 -8.872 -25.829 1.00 89.50 117 PHE A CA 1
ATOM 866 C C . PHE A 1 117 ? 3.786 -9.977 -24.963 1.00 89.50 117 PHE A C 1
ATOM 868 O O . PHE A 1 117 ? 3.933 -9.811 -23.755 1.00 89.50 117 PHE A O 1
ATOM 875 N N . SER A 1 118 ? 4.213 -11.084 -25.581 1.00 90.19 118 SER A N 1
ATOM 876 C CA . SER A 1 118 ? 4.888 -12.187 -24.880 1.00 90.19 118 SER A CA 1
ATOM 877 C C . SER A 1 118 ? 6.206 -11.734 -24.243 1.00 90.19 118 SER A C 1
ATOM 879 O O . SER A 1 118 ? 6.529 -12.087 -23.104 1.00 90.19 118 SER A O 1
ATOM 881 N N . GLU A 1 119 ? 6.954 -10.895 -24.958 1.00 88.19 119 GLU A N 1
ATOM 882 C CA . GLU A 1 119 ? 8.170 -10.291 -24.434 1.00 88.19 119 GLU A CA 1
ATOM 883 C C . GLU A 1 119 ? 7.863 -9.337 -23.272 1.00 88.19 119 GLU A C 1
ATOM 885 O O . GLU A 1 119 ? 8.481 -9.449 -22.214 1.00 88.19 119 GLU A O 1
ATOM 890 N N . ALA A 1 120 ? 6.860 -8.464 -23.416 1.00 89.38 120 ALA A N 1
ATOM 891 C CA . ALA A 1 120 ? 6.440 -7.549 -22.355 1.00 89.38 120 ALA A CA 1
ATOM 892 C C . ALA A 1 120 ? 6.085 -8.291 -21.053 1.00 89.38 120 ALA A C 1
ATOM 894 O O . ALA A 1 120 ? 6.558 -7.913 -19.984 1.00 89.38 120 ALA A O 1
ATOM 895 N N . VAL A 1 121 ? 5.321 -9.387 -21.130 1.00 90.25 121 VAL A N 1
ATOM 896 C CA . VAL A 1 121 ? 4.975 -10.217 -19.958 1.00 90.25 121 VAL A CA 1
ATOM 897 C C . VAL A 1 121 ? 6.220 -10.847 -19.326 1.00 90.25 121 VAL A C 1
ATOM 899 O O . VAL A 1 121 ? 6.346 -10.892 -18.100 1.00 90.25 121 VAL A O 1
ATOM 902 N N . THR A 1 122 ? 7.173 -11.297 -20.146 1.00 89.25 122 THR A N 1
ATOM 903 C CA . THR A 1 122 ? 8.439 -11.867 -19.662 1.00 89.25 122 THR A CA 1
ATOM 904 C C . THR A 1 122 ? 9.277 -10.818 -18.930 1.00 89.25 122 THR A C 1
ATOM 906 O O . THR A 1 122 ? 9.783 -11.093 -17.839 1.00 89.25 122 THR A O 1
ATOM 909 N N . ARG A 1 123 ? 9.370 -9.602 -19.483 1.00 90.38 123 ARG A N 1
ATOM 910 C CA . ARG A 1 123 ? 10.050 -8.462 -18.853 1.00 90.38 123 ARG A CA 1
ATOM 911 C C . ARG A 1 123 ? 9.375 -8.071 -17.539 1.00 90.38 123 ARG A C 1
ATOM 913 O O . ARG A 1 123 ? 10.066 -7.951 -16.531 1.00 90.38 123 ARG A O 1
ATOM 920 N N . ILE A 1 124 ? 8.041 -7.987 -17.505 1.00 90.25 124 ILE A N 1
ATOM 921 C CA . ILE A 1 124 ? 7.278 -7.714 -16.274 1.00 90.25 124 ILE A CA 1
ATOM 922 C C . ILE A 1 124 ? 7.627 -8.740 -15.193 1.00 90.25 124 ILE A C 1
ATOM 924 O O . ILE A 1 124 ? 7.963 -8.354 -14.078 1.00 90.25 124 ILE A O 1
ATOM 928 N N . ARG A 1 125 ? 7.596 -10.042 -15.506 1.00 88.75 125 ARG A N 1
ATOM 929 C CA . ARG A 1 125 ? 7.871 -11.100 -14.520 1.00 88.75 125 ARG A CA 1
ATOM 930 C C . ARG A 1 125 ? 9.288 -11.015 -13.946 1.00 88.75 125 ARG A C 1
ATOM 932 O O . ARG A 1 125 ? 9.452 -11.153 -12.735 1.00 88.75 125 ARG A O 1
ATOM 939 N N . LYS A 1 126 ? 10.294 -10.770 -14.794 1.00 87.69 126 LYS A N 1
ATOM 940 C CA . LYS A 1 126 ? 11.692 -10.592 -14.363 1.00 87.69 126 LYS A CA 1
ATOM 941 C C . LYS A 1 126 ? 11.840 -9.349 -13.471 1.00 87.69 126 LYS A C 1
ATOM 943 O O . LYS A 1 126 ? 12.327 -9.442 -12.347 1.00 87.69 126 LYS A O 1
ATOM 948 N N . ASN A 1 127 ? 11.325 -8.206 -13.925 1.00 89.75 127 ASN A N 1
ATOM 949 C CA . ASN A 1 127 ? 11.400 -6.941 -13.194 1.00 89.75 127 ASN A CA 1
ATOM 950 C C . ASN A 1 127 ? 10.623 -6.966 -11.861 1.00 89.75 127 ASN A C 1
ATOM 952 O O . ASN A 1 127 ? 11.098 -6.406 -10.874 1.00 89.75 127 ASN A O 1
ATOM 956 N N . LEU A 1 128 ? 9.463 -7.638 -11.792 1.00 87.62 128 LEU A N 1
ATOM 957 C CA . LEU A 1 128 ? 8.669 -7.797 -10.560 1.00 87.62 128 LEU A CA 1
ATOM 958 C C . LEU A 1 128 ? 9.437 -8.523 -9.456 1.00 87.62 128 LEU A C 1
ATOM 960 O O . LEU A 1 128 ? 9.302 -8.164 -8.288 1.00 87.62 128 LEU A O 1
ATOM 964 N N . GLY A 1 129 ? 10.225 -9.539 -9.816 1.00 84.25 129 GLY A N 1
ATOM 965 C CA . GLY A 1 129 ? 11.090 -10.229 -8.865 1.00 84.25 129 GLY A CA 1
ATOM 966 C C . GLY A 1 129 ? 12.230 -9.335 -8.392 1.00 84.25 129 GLY A C 1
ATOM 967 O O . GLY A 1 129 ? 12.451 -9.203 -7.191 1.00 84.25 129 GLY A O 1
ATOM 968 N N . TYR A 1 130 ? 12.900 -8.674 -9.335 1.00 85.81 130 TYR A N 1
ATOM 9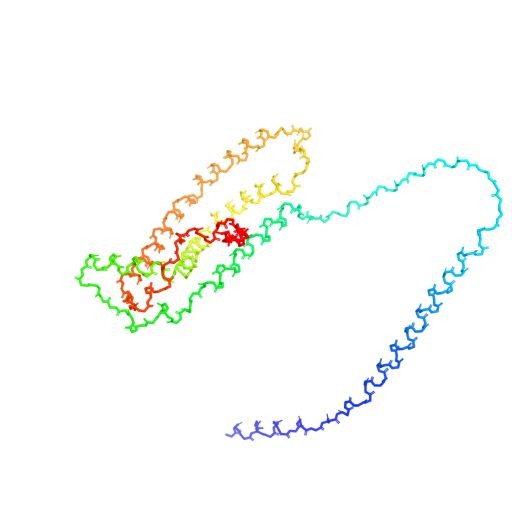69 C CA . TYR A 1 130 ? 14.096 -7.887 -9.054 1.00 85.81 130 TYR A CA 1
ATOM 970 C C . TYR A 1 130 ? 13.819 -6.613 -8.230 1.00 85.81 130 TYR A C 1
ATOM 972 O O . TYR A 1 130 ? 14.474 -6.366 -7.217 1.00 85.81 130 TYR A O 1
ATOM 980 N N . PHE A 1 131 ? 12.803 -5.827 -8.606 1.00 88.62 131 PHE A N 1
ATOM 981 C CA . PHE A 1 131 ? 12.434 -4.562 -7.950 1.00 88.62 131 PHE A CA 1
ATOM 982 C C . PHE A 1 131 ? 11.254 -4.698 -6.977 1.00 88.62 131 PHE A C 1
ATOM 984 O O . PHE A 1 131 ? 10.592 -3.706 -6.667 1.00 88.62 131 PHE A O 1
ATOM 991 N N . ARG A 1 132 ? 10.973 -5.905 -6.466 1.00 88.50 132 ARG A N 1
ATOM 992 C CA . ARG A 1 132 ? 9.796 -6.206 -5.627 1.00 88.50 132 ARG A CA 1
ATOM 993 C C . ARG A 1 132 ? 9.531 -5.167 -4.537 1.00 88.50 132 ARG A C 1
ATOM 995 O O . ARG A 1 132 ? 8.423 -4.646 -4.435 1.00 88.50 132 ARG A O 1
ATOM 1002 N N . ILE A 1 133 ? 10.540 -4.864 -3.720 1.00 88.56 133 ILE A N 1
ATOM 1003 C CA . ILE A 1 133 ? 10.402 -3.913 -2.610 1.00 88.56 133 ILE A CA 1
ATOM 1004 C C . ILE A 1 133 ? 10.160 -2.492 -3.129 1.00 88.56 133 ILE A C 1
ATOM 1006 O O . ILE A 1 133 ? 9.289 -1.792 -2.617 1.00 88.56 133 ILE A O 1
ATOM 1010 N N . ASN A 1 134 ? 10.880 -2.060 -4.167 1.00 92.31 134 ASN A N 1
ATOM 1011 C CA . ASN A 1 134 ? 10.687 -0.740 -4.766 1.00 92.31 134 ASN A CA 1
ATOM 1012 C C . ASN A 1 134 ? 9.269 -0.583 -5.340 1.00 92.31 134 ASN A C 1
ATOM 1014 O O . ASN A 1 134 ? 8.638 0.449 -5.118 1.00 92.31 134 ASN A O 1
ATOM 1018 N N . TYR A 1 135 ? 8.732 -1.612 -6.001 1.00 93.31 135 TYR A N 1
ATOM 1019 C CA . TYR A 1 135 ? 7.355 -1.611 -6.498 1.00 93.31 135 TYR A CA 1
ATOM 1020 C C . TYR A 1 135 ? 6.320 -1.590 -5.381 1.00 93.31 135 TYR A C 1
ATOM 1022 O O . TYR A 1 135 ? 5.341 -0.859 -5.498 1.00 93.31 135 TYR A O 1
ATOM 1030 N N . LEU A 1 136 ? 6.546 -2.307 -4.276 1.00 92.06 136 LEU A N 1
ATOM 1031 C CA . LEU A 1 136 ? 5.686 -2.206 -3.094 1.00 92.06 136 LEU A CA 1
ATOM 1032 C C . LEU A 1 136 ? 5.684 -0.785 -2.515 1.00 92.06 136 LEU A C 1
ATOM 1034 O O . LEU A 1 136 ? 4.619 -0.267 -2.186 1.00 92.06 136 LEU A O 1
ATOM 1038 N N . ILE A 1 137 ? 6.847 -0.127 -2.445 1.00 91.94 137 ILE A N 1
ATOM 1039 C CA . ILE A 1 137 ? 6.948 1.266 -1.985 1.00 91.94 137 ILE A CA 1
ATOM 1040 C C . ILE A 1 137 ? 6.190 2.206 -2.932 1.00 91.94 137 ILE A C 1
ATOM 1042 O O . ILE A 1 137 ? 5.421 3.044 -2.465 1.00 91.94 137 ILE A O 1
ATOM 1046 N N . CYS A 1 138 ? 6.358 2.063 -4.250 1.00 94.06 138 CYS A N 1
ATOM 1047 C CA . CYS A 1 138 ? 5.616 2.859 -5.230 1.00 94.06 138 CYS A CA 1
ATOM 1048 C C . CYS A 1 138 ? 4.105 2.629 -5.138 1.00 94.06 138 CYS A C 1
ATOM 1050 O O . CYS A 1 138 ? 3.341 3.591 -5.172 1.00 94.06 138 CYS A O 1
ATOM 1052 N N . LEU A 1 139 ? 3.671 1.377 -4.980 1.00 94.81 139 LEU A N 1
ATOM 1053 C CA . LEU A 1 139 ? 2.261 1.037 -4.827 1.00 94.81 139 LEU A CA 1
ATOM 1054 C C . LEU A 1 139 ? 1.667 1.691 -3.577 1.00 94.81 139 LEU A C 1
ATOM 1056 O O . LEU A 1 139 ? 0.621 2.332 -3.647 1.00 94.81 139 LEU A O 1
ATOM 1060 N N . LEU A 1 140 ? 2.372 1.583 -2.449 1.00 93.62 140 LEU A N 1
ATOM 1061 C CA . LEU A 1 140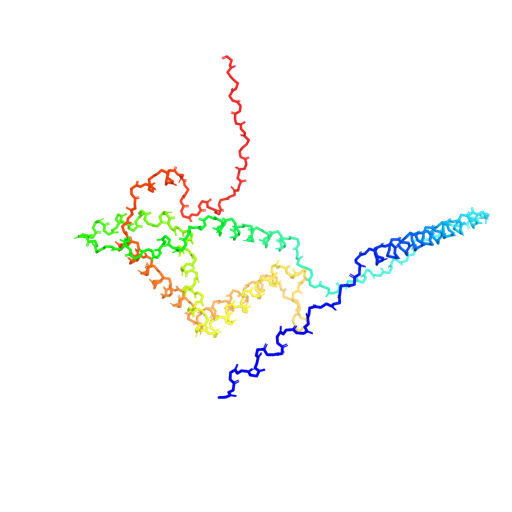 ? 1.967 2.205 -1.194 1.00 93.62 140 LEU A CA 1
ATOM 1062 C C . LEU A 1 140 ? 1.923 3.732 -1.311 1.00 93.62 140 LEU A C 1
ATOM 1064 O O . LEU A 1 140 ? 1.008 4.356 -0.775 1.00 93.62 140 LEU A O 1
ATOM 1068 N N . ALA A 1 141 ? 2.864 4.337 -2.037 1.00 94.19 141 ALA A N 1
ATOM 1069 C CA . ALA A 1 141 ? 2.862 5.770 -2.303 1.00 94.19 141 ALA A CA 1
ATOM 1070 C C . ALA A 1 141 ? 1.630 6.194 -3.121 1.00 94.19 141 ALA A C 1
ATOM 1072 O O . ALA A 1 141 ? 0.969 7.157 -2.744 1.00 94.19 141 ALA A O 1
ATOM 1073 N N . VAL A 1 142 ? 1.270 5.459 -4.182 1.00 95.62 142 VAL A N 1
ATOM 1074 C CA . VAL A 1 142 ? 0.066 5.738 -4.991 1.00 95.62 142 VAL A CA 1
ATOM 1075 C C . VAL A 1 142 ? -1.196 5.651 -4.136 1.00 95.62 142 VAL A C 1
ATOM 1077 O O . VAL A 1 142 ? -1.991 6.588 -4.122 1.00 95.62 142 VAL A O 1
ATOM 1080 N N . VAL A 1 143 ? -1.350 4.571 -3.368 1.00 93.75 143 VAL A N 1
ATOM 1081 C CA . VAL A 1 143 ? -2.476 4.397 -2.436 1.00 93.75 143 VAL A CA 1
ATOM 1082 C C . VAL A 1 143 ? -2.525 5.551 -1.431 1.00 93.75 143 VAL A C 1
ATOM 1084 O O . VAL A 1 143 ? -3.574 6.155 -1.233 1.00 93.75 143 VAL A O 1
ATOM 1087 N N . THR A 1 144 ? -1.382 5.928 -0.856 1.00 91.50 144 THR A N 1
ATOM 1088 C CA . THR A 1 144 ? -1.288 7.034 0.109 1.00 91.50 144 THR A CA 1
ATOM 1089 C C . THR A 1 144 ? -1.706 8.366 -0.507 1.00 91.50 144 THR A C 1
ATOM 1091 O O . THR A 1 144 ? -2.458 9.108 0.116 1.00 91.50 144 THR A O 1
ATOM 1094 N N . VAL A 1 145 ? -1.273 8.668 -1.735 1.00 93.69 145 VAL A N 1
ATOM 1095 C CA . VAL A 1 145 ? -1.673 9.893 -2.443 1.00 93.69 145 VAL A CA 1
ATOM 1096 C C . VAL A 1 145 ? -3.184 9.919 -2.657 1.00 93.69 145 VAL A C 1
ATOM 1098 O O . VAL A 1 145 ? -3.809 10.918 -2.315 1.00 93.69 145 VAL A O 1
ATOM 1101 N N . PHE A 1 146 ? -3.782 8.818 -3.126 1.00 92.44 146 PHE A N 1
ATOM 1102 C CA . PHE A 1 146 ? -5.236 8.710 -3.288 1.00 92.44 146 PHE A CA 1
ATOM 1103 C C . PHE A 1 146 ? -5.972 8.929 -1.959 1.00 92.44 146 PHE A C 1
ATOM 1105 O O . PHE A 1 146 ? -6.934 9.695 -1.891 1.00 92.44 146 PHE A O 1
ATOM 1112 N N . LEU A 1 147 ? -5.497 8.317 -0.873 1.00 89.00 147 LEU A N 1
ATOM 1113 C CA . LEU A 1 147 ? -6.094 8.502 0.450 1.00 89.00 147 LEU A CA 1
ATOM 1114 C C . LEU A 1 147 ? -5.987 9.957 0.931 1.00 89.00 147 LEU A C 1
ATOM 1116 O O . LEU A 1 147 ? -6.966 10.502 1.433 1.00 89.00 147 LEU A O 1
ATOM 1120 N N . ILE A 1 148 ? -4.831 10.602 0.756 1.00 88.62 148 ILE A N 1
ATOM 1121 C CA . ILE A 1 148 ? -4.619 11.999 1.166 1.00 88.62 148 ILE A CA 1
ATOM 1122 C C . ILE A 1 148 ? -5.495 12.953 0.348 1.00 88.62 148 ILE A C 1
ATOM 1124 O O . ILE A 1 148 ? -6.053 13.894 0.911 1.00 88.62 148 ILE A O 1
ATOM 1128 N N . THR A 1 149 ? -5.670 12.707 -0.956 1.00 90.50 149 THR A N 1
ATOM 1129 C CA . THR A 1 149 ? -6.557 13.527 -1.800 1.00 90.50 149 THR A CA 1
ATOM 1130 C C . THR A 1 149 ? -8.027 13.431 -1.392 1.00 90.50 149 THR A C 1
ATOM 1132 O O . THR A 1 149 ? -8.792 14.361 -1.633 1.00 90.50 149 THR A O 1
ATOM 1135 N N . HIS A 1 150 ? -8.418 12.354 -0.706 1.00 87.12 150 HIS A N 1
ATOM 1136 C CA . HIS A 1 150 ? -9.767 12.140 -0.190 1.00 87.12 150 HIS A CA 1
ATOM 1137 C C . HIS A 1 150 ? -9.779 12.168 1.344 1.00 87.12 150 HIS A C 1
ATOM 1139 O O . HIS A 1 150 ? -10.057 11.171 2.014 1.00 87.12 150 HIS A O 1
ATOM 1145 N N . LEU A 1 151 ? -9.517 13.351 1.910 1.00 85.12 151 LEU A N 1
ATOM 1146 C CA . LEU A 1 151 ? -9.352 13.557 3.353 1.00 85.12 151 LEU A CA 1
ATOM 1147 C C . LEU A 1 151 ? -10.534 13.043 4.203 1.00 85.12 151 LEU A C 1
ATOM 1149 O O . LEU A 1 151 ? -10.322 12.566 5.314 1.00 85.12 151 LEU A O 1
ATOM 1153 N N . GLY A 1 152 ? -11.767 13.077 3.679 1.00 83.31 152 GLY A N 1
ATOM 1154 C CA . GLY A 1 152 ? -12.946 12.519 4.359 1.00 83.31 152 GLY A CA 1
ATOM 1155 C C . GLY A 1 152 ? -12.898 10.992 4.512 1.00 83.31 152 GLY A C 1
ATOM 1156 O O . GLY A 1 152 ? -13.163 10.468 5.593 1.00 83.31 152 GLY A O 1
ATOM 1157 N N . SER A 1 153 ? -12.478 10.287 3.458 1.00 83.50 153 SER A N 1
ATOM 1158 C CA . SER A 1 153 ? -12.243 8.837 3.479 1.00 83.50 153 SER A CA 1
ATOM 1159 C C . SER A 1 153 ? -11.102 8.486 4.437 1.00 83.50 153 SER A C 1
ATOM 1161 O O . SER A 1 153 ? -11.223 7.559 5.238 1.00 83.50 153 SER A O 1
ATOM 1163 N N . LEU A 1 154 ? -10.010 9.261 4.410 1.00 86.00 154 LEU A N 1
ATOM 1164 C CA . LEU A 1 154 ? -8.880 9.080 5.324 1.00 86.00 154 LEU A CA 1
ATOM 1165 C C . LEU A 1 154 ? -9.295 9.257 6.792 1.00 86.00 154 LEU A C 1
ATOM 1167 O O . LEU A 1 154 ? -8.941 8.431 7.631 1.00 86.00 154 LEU A O 1
ATOM 1171 N N . LEU A 1 155 ? -10.061 10.307 7.103 1.00 85.69 155 LEU A N 1
ATOM 1172 C CA . LEU A 1 155 ? -10.523 10.577 8.463 1.00 85.69 155 LEU A CA 1
ATOM 1173 C C . LEU A 1 155 ? -11.464 9.478 8.968 1.00 85.69 155 LEU A C 1
ATOM 1175 O O . LEU A 1 155 ? -11.304 9.013 10.094 1.00 85.69 155 LEU A O 1
ATOM 1179 N N . CYS A 1 156 ? -12.412 9.030 8.142 1.00 84.56 156 CYS A N 1
ATOM 1180 C CA . CYS A 1 156 ? -13.316 7.940 8.507 1.00 84.56 156 CYS A CA 1
ATOM 1181 C C . CYS A 1 156 ? -12.553 6.640 8.791 1.00 84.56 156 CYS A C 1
ATOM 1183 O O . CYS A 1 156 ? -12.762 6.022 9.836 1.00 84.56 156 CYS A O 1
ATOM 1185 N N . LEU A 1 157 ? -11.610 6.271 7.916 1.00 85.00 157 LEU A N 1
ATOM 1186 C CA . LEU A 1 157 ? -10.757 5.101 8.113 1.00 85.00 157 LEU A CA 1
ATOM 1187 C C . LEU A 1 157 ? -9.942 5.216 9.408 1.00 85.00 157 LEU A C 1
ATOM 1189 O O . LEU A 1 157 ? -9.875 4.260 10.177 1.00 85.00 157 LEU A O 1
ATOM 1193 N N . LEU A 1 158 ? -9.365 6.391 9.680 1.00 87.31 158 LEU A N 1
ATOM 1194 C CA . LEU A 1 158 ? -8.594 6.640 10.897 1.00 87.31 158 LEU A CA 1
ATOM 1195 C C . LEU A 1 158 ? -9.458 6.491 12.156 1.00 87.31 158 LEU A C 1
ATOM 1197 O O . LEU A 1 158 ? -9.015 5.867 13.116 1.00 87.31 158 LEU A O 1
ATOM 1201 N N . VAL A 1 159 ? -10.687 7.014 12.148 1.00 88.69 159 VAL A N 1
ATOM 1202 C CA . VAL A 1 159 ? -11.633 6.882 13.268 1.00 88.69 159 VAL A CA 1
ATOM 1203 C C . VAL A 1 159 ? -12.014 5.420 13.494 1.00 88.69 159 VAL A C 1
ATOM 1205 O O . VAL A 1 159 ? -11.992 4.962 14.635 1.00 88.69 159 VAL A O 1
ATOM 1208 N N . ILE A 1 160 ? -12.308 4.669 12.429 1.00 88.38 160 ILE A N 1
ATOM 1209 C CA . ILE A 1 160 ? -12.636 3.239 12.517 1.00 88.38 160 ILE A CA 1
ATOM 1210 C C . ILE A 1 160 ? -11.446 2.458 13.090 1.00 88.38 160 ILE A C 1
ATOM 1212 O O . ILE A 1 160 ? -11.603 1.722 14.063 1.00 88.38 160 ILE A O 1
ATOM 1216 N N . VAL A 1 161 ? -10.242 2.649 12.545 1.00 89.12 161 VAL A N 1
ATOM 1217 C CA . VAL A 1 161 ? -9.026 1.973 13.025 1.00 89.12 161 VAL A CA 1
ATOM 1218 C C . VAL A 1 161 ? -8.709 2.359 14.470 1.00 89.12 161 VAL A C 1
ATOM 1220 O O . VAL A 1 161 ? -8.369 1.487 15.265 1.00 89.12 161 VAL A O 1
ATOM 1223 N N . ALA A 1 162 ? -8.857 3.630 14.845 1.00 87.88 162 ALA A N 1
ATOM 1224 C CA . ALA A 1 162 ? -8.658 4.082 16.218 1.00 87.88 162 ALA A CA 1
ATOM 1225 C C . ALA A 1 162 ? -9.686 3.464 17.178 1.00 87.88 162 ALA A C 1
ATOM 1227 O O . ALA A 1 162 ? -9.313 3.053 18.276 1.00 87.88 162 ALA A O 1
ATOM 1228 N N . ALA A 1 163 ? -10.951 3.341 16.768 1.00 87.25 163 ALA A N 1
ATOM 1229 C CA . ALA A 1 163 ? -11.999 2.710 17.566 1.00 87.25 163 ALA A CA 1
ATOM 1230 C C . ALA A 1 163 ? -11.720 1.214 17.791 1.00 87.25 163 ALA A C 1
ATOM 1232 O O . ALA A 1 163 ? -11.773 0.738 18.928 1.00 87.25 163 ALA A O 1
ATOM 1233 N N . TRP A 1 164 ? -11.333 0.488 16.739 1.00 89.94 164 TRP A N 1
ATOM 1234 C CA . TRP A 1 164 ? -10.902 -0.910 16.842 1.00 89.94 164 TRP A CA 1
ATOM 1235 C C . TRP A 1 164 ? -9.623 -1.065 17.676 1.00 89.94 164 TRP A C 1
ATOM 1237 O O . TRP A 1 164 ? -9.537 -1.945 18.533 1.00 89.94 164 TRP A O 1
ATOM 1247 N N . GLY A 1 165 ? -8.641 -0.186 17.474 1.00 85.00 165 GLY A N 1
ATOM 1248 C CA . GLY A 1 165 ? -7.396 -0.163 18.238 1.00 85.00 165 GLY A CA 1
ATOM 1249 C C . GLY A 1 165 ? -7.638 0.093 19.723 1.00 85.00 165 GLY A C 1
ATOM 1250 O O . GLY A 1 165 ? -7.084 -0.604 20.568 1.00 85.00 165 GLY A O 1
ATOM 1251 N N . TYR A 1 166 ? -8.522 1.026 20.067 1.00 84.25 166 TYR A N 1
ATOM 1252 C CA . TYR A 1 166 ? -8.940 1.259 21.446 1.00 84.25 166 TYR A CA 1
ATOM 1253 C C . TYR A 1 166 ? -9.599 0.012 22.051 1.00 84.25 166 TYR A C 1
ATOM 1255 O O . TYR A 1 166 ? -9.232 -0.402 23.155 1.00 84.25 166 TYR A O 1
ATOM 1263 N N . LEU A 1 167 ? -10.514 -0.621 21.308 1.00 83.19 167 LEU A N 1
ATOM 1264 C CA . LEU A 1 167 ? -11.249 -1.801 21.758 1.00 83.19 167 LEU A CA 1
ATOM 1265 C C . LEU A 1 167 ? -10.329 -2.982 22.095 1.00 83.19 167 LEU A C 1
ATOM 1267 O O . LEU A 1 167 ? -10.564 -3.652 23.095 1.00 83.19 167 LEU A O 1
ATOM 1271 N N . TYR A 1 168 ? -9.296 -3.225 21.284 1.00 79.50 168 TYR A N 1
ATOM 1272 C CA . TYR A 1 168 ? -8.408 -4.379 21.456 1.00 79.50 168 TYR A CA 1
ATOM 1273 C C . TYR A 1 168 ? -7.128 -4.087 22.240 1.00 79.50 168 TYR A C 1
ATOM 1275 O O . TYR A 1 168 ? -6.606 -4.975 22.909 1.00 79.50 168 TYR A O 1
ATOM 1283 N N . MET A 1 169 ? -6.585 -2.871 22.152 1.00 74.81 169 MET A N 1
ATOM 1284 C CA . MET A 1 169 ? -5.274 -2.561 22.733 1.00 74.81 169 MET A CA 1
ATOM 1285 C C . MET A 1 169 ? -5.350 -1.848 24.074 1.00 74.81 169 MET A C 1
ATOM 1287 O O . MET A 1 169 ? -4.393 -1.939 24.843 1.00 74.81 169 MET A O 1
ATOM 1291 N N . VAL A 1 170 ? -6.432 -1.115 24.343 1.00 74.44 170 VAL A N 1
ATOM 1292 C CA . VAL A 1 170 ? -6.529 -0.208 25.498 1.00 74.44 170 VAL A CA 1
ATOM 1293 C C . VAL A 1 170 ? -7.609 -0.657 26.473 1.00 74.44 170 VAL A C 1
ATOM 1295 O O . VAL A 1 170 ? -7.394 -0.626 27.684 1.00 74.44 170 VAL A O 1
ATOM 1298 N N . ARG A 1 171 ? -8.765 -1.089 25.968 1.00 75.75 171 ARG A N 1
ATOM 1299 C CA . ARG A 1 171 ? -9.918 -1.429 26.799 1.00 75.75 171 ARG A CA 1
ATOM 1300 C C . ARG A 1 171 ? -9.645 -2.676 27.653 1.00 75.75 171 ARG A C 1
ATOM 1302 O O . ARG A 1 171 ? -9.405 -3.758 27.128 1.00 75.75 171 ARG A O 1
ATOM 1309 N N . ARG A 1 172 ? -9.744 -2.520 28.978 1.00 70.38 172 ARG A N 1
ATOM 1310 C CA . ARG A 1 172 ? -9.688 -3.616 29.969 1.00 70.38 172 ARG A CA 1
ATOM 1311 C C . ARG A 1 172 ? -10.990 -3.803 30.758 1.00 70.38 172 ARG A C 1
ATOM 1313 O O . ARG A 1 172 ? -11.113 -4.771 31.495 1.00 70.38 172 ARG A O 1
ATOM 1320 N N . GLU A 1 173 ? -11.953 -2.896 30.589 1.00 70.88 173 GLU A N 1
ATOM 1321 C CA . GLU A 1 173 ? -13.206 -2.840 31.354 1.00 70.88 173 GLU A CA 1
ATOM 1322 C C . GLU A 1 173 ? -14.445 -2.768 30.431 1.00 70.88 173 GLU A C 1
ATOM 1324 O O . GLU A 1 173 ? -14.334 -2.367 29.263 1.00 70.88 173 GLU A O 1
ATOM 1329 N N . PRO A 1 174 ? -15.641 -3.180 30.900 1.00 73.81 174 PRO A N 1
ATOM 1330 C CA . PRO A 1 174 ? -16.896 -3.051 30.154 1.00 73.81 174 PRO A CA 1
ATOM 1331 C C . PRO A 1 174 ? -17.199 -1.594 29.775 1.00 73.81 174 PRO A C 1
ATOM 1333 O O . PRO A 1 174 ? -17.060 -0.700 30.604 1.00 73.81 174 PRO A O 1
ATOM 1336 N N . LEU A 1 175 ? -17.621 -1.337 28.527 1.00 74.75 175 LEU A N 1
ATOM 1337 C CA . LEU A 1 175 ? -18.029 0.018 28.137 1.00 74.75 175 LEU A CA 1
ATOM 1338 C C . LEU A 1 175 ? -19.350 0.345 28.829 1.00 74.75 175 LEU A C 1
ATOM 1340 O O . LEU A 1 175 ? -20.362 -0.309 28.575 1.00 74.75 175 LEU A O 1
ATOM 1344 N N . VAL A 1 176 ? -19.333 1.351 29.700 1.00 73.69 176 VAL A N 1
ATOM 1345 C CA . VAL A 1 176 ? -20.534 1.889 30.337 1.00 73.69 176 VAL A CA 1
ATOM 1346 C C . VAL A 1 176 ? -20.881 3.202 29.650 1.00 73.69 176 VAL A C 1
ATOM 1348 O O . VAL A 1 176 ? -20.152 4.183 29.754 1.00 73.69 176 VAL A O 1
ATOM 1351 N N . LEU A 1 177 ? -21.995 3.216 28.926 1.00 75.50 177 LEU A N 1
ATOM 1352 C CA . LEU A 1 177 ? -22.533 4.397 28.250 1.00 75.50 177 LEU A CA 1
ATOM 1353 C C . LEU A 1 177 ? -23.894 4.696 28.883 1.00 75.50 177 LEU A C 1
ATOM 1355 O O . LEU A 1 177 ? -24.719 3.796 29.030 1.00 75.50 177 LEU A O 1
ATOM 1359 N N . TRP A 1 178 ? -24.113 5.943 29.314 1.00 69.00 178 TRP A N 1
ATOM 1360 C CA . TRP A 1 178 ? -25.343 6.364 30.010 1.00 69.00 178 TRP A CA 1
ATOM 1361 C C . TRP A 1 178 ? -25.733 5.488 31.220 1.00 69.00 178 TRP A C 1
ATOM 1363 O O . TRP A 1 178 ? -26.907 5.238 31.472 1.00 69.00 178 TRP A O 1
ATOM 1373 N N . GLY A 1 179 ? -24.748 4.996 31.978 1.00 75.06 179 GLY A N 1
ATOM 1374 C CA . GLY A 1 179 ? -24.997 4.170 33.167 1.00 7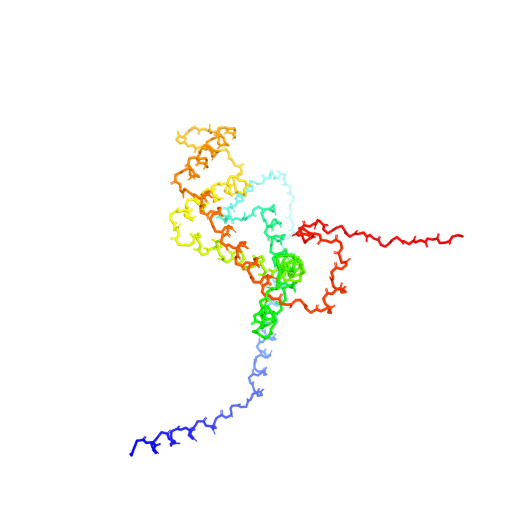5.06 179 GLY A CA 1
ATOM 1375 C C . GLY A 1 179 ? -25.403 2.719 32.879 1.00 75.06 179 GLY A C 1
ATOM 1376 O O . GLY A 1 179 ? -25.686 1.980 33.818 1.00 75.06 179 GLY A O 1
ATOM 1377 N N . ARG A 1 180 ? -25.396 2.280 31.612 1.00 79.06 180 ARG A N 1
ATOM 1378 C CA . ARG A 1 180 ? -25.616 0.882 31.220 1.00 79.06 180 ARG A CA 1
ATOM 1379 C C . ARG A 1 180 ? -24.312 0.250 30.746 1.00 79.06 180 ARG A C 1
ATOM 1381 O O . ARG A 1 180 ? -23.632 0.812 29.889 1.00 79.06 180 ARG A O 1
ATOM 1388 N N . SER A 1 181 ? -23.975 -0.925 31.277 1.00 80.56 181 SER A N 1
ATOM 1389 C CA . SER A 1 181 ? -22.872 -1.739 30.768 1.00 80.56 181 SER A CA 1
ATOM 1390 C C . SER A 1 181 ? -23.280 -2.428 29.465 1.00 80.56 181 SER A C 1
ATOM 1392 O O . SER A 1 181 ? -24.327 -3.071 29.383 1.00 80.56 181 SER A O 1
ATOM 1394 N N . PHE A 1 182 ? -22.450 -2.276 28.438 1.00 80.88 182 PHE A N 1
ATOM 1395 C CA . PHE A 1 182 ? -22.598 -2.981 27.171 1.00 80.88 182 PHE A CA 1
ATOM 1396 C C . PHE A 1 182 ? -21.791 -4.273 27.212 1.00 80.88 182 PHE A C 1
ATOM 1398 O O . PHE A 1 182 ? -20.617 -4.289 27.603 1.00 80.88 182 PHE A O 1
ATOM 1405 N N . SER A 1 183 ? -22.422 -5.366 26.797 1.00 84.06 183 SER A N 1
ATOM 1406 C CA . SER A 1 183 ? -21.745 -6.645 26.629 1.00 84.06 183 SER A CA 1
ATOM 1407 C C . SER A 1 183 ? -20.758 -6.582 25.463 1.00 84.06 183 SER A C 1
ATOM 1409 O O . SER A 1 183 ? -20.892 -5.792 24.526 1.00 84.06 183 SER A O 1
ATOM 1411 N N . GLU A 1 184 ? -19.751 -7.451 25.486 1.00 82.50 184 GLU A N 1
ATOM 1412 C CA . GLU A 1 184 ? -18.741 -7.496 24.424 1.00 82.50 184 GLU A CA 1
ATOM 1413 C C . GLU A 1 184 ? -19.348 -7.786 23.050 1.00 82.50 184 GLU A C 1
ATOM 1415 O O . GLU A 1 184 ? -18.934 -7.189 22.060 1.00 82.50 184 GLU A O 1
ATOM 1420 N N . ARG A 1 185 ? -20.376 -8.643 22.990 1.00 84.94 185 ARG A N 1
ATOM 1421 C CA . ARG A 1 185 ? -21.078 -8.966 21.742 1.00 84.94 185 ARG A CA 1
ATOM 1422 C C . ARG A 1 185 ? -21.786 -7.747 21.162 1.00 84.94 185 ARG A C 1
ATOM 1424 O O . ARG A 1 185 ? -21.683 -7.514 19.965 1.00 84.94 185 ARG A O 1
ATOM 1431 N N . GLU A 1 186 ? -22.459 -6.957 21.996 1.00 86.12 186 GLU A N 1
ATOM 1432 C CA . GLU A 1 186 ? -23.136 -5.732 21.552 1.00 86.12 186 GLU A CA 1
ATOM 1433 C C . GLU A 1 186 ? -22.136 -4.713 20.997 1.00 86.12 186 GLU A C 1
ATOM 1435 O O . GLU A 1 186 ? -22.380 -4.128 19.945 1.00 86.12 186 GLU A O 1
ATOM 1440 N N . ILE A 1 187 ? -20.981 -4.548 21.651 1.00 86.69 187 ILE A N 1
ATOM 1441 C CA . ILE A 1 187 ? -19.926 -3.627 21.201 1.00 86.69 187 ILE A CA 1
ATOM 1442 C C . ILE A 1 187 ? -19.332 -4.088 19.869 1.00 86.69 187 ILE A C 1
ATOM 1444 O O . ILE A 1 187 ? -19.139 -3.270 18.972 1.00 86.69 187 ILE A O 1
ATOM 1448 N N . LEU A 1 188 ? -19.073 -5.390 19.718 1.00 87.62 188 LEU A N 1
ATOM 1449 C CA . LEU A 1 188 ? -18.561 -5.959 18.471 1.00 87.62 188 LEU A CA 1
ATOM 1450 C C . LEU A 1 188 ? -19.565 -5.809 17.325 1.00 87.62 188 LEU A C 1
ATOM 1452 O O . LEU A 1 188 ? -19.178 -5.410 16.227 1.00 87.62 188 LEU A O 1
ATOM 1456 N N . VAL A 1 189 ? -20.851 -6.077 17.573 1.00 90.69 189 VAL A N 1
ATOM 1457 C CA . VAL A 1 189 ? -21.914 -5.888 16.575 1.00 90.69 189 VAL A CA 1
ATOM 1458 C C . VAL A 1 189 ? -22.028 -4.413 16.193 1.00 90.69 189 VAL A C 1
ATOM 1460 O O . VAL A 1 189 ? -22.013 -4.097 15.006 1.00 90.69 189 VAL A O 1
ATOM 1463 N N . LEU A 1 190 ? -22.058 -3.501 17.168 1.00 89.44 190 LEU A N 1
ATOM 1464 C CA . LEU A 1 190 ? -22.134 -2.062 16.916 1.00 89.44 190 LEU A CA 1
ATOM 1465 C C . LEU A 1 190 ? -20.923 -1.556 16.119 1.00 89.44 190 LEU A C 1
ATOM 1467 O O . LEU A 1 190 ? -21.100 -0.846 15.131 1.00 89.44 190 LEU A O 1
ATOM 1471 N N . MET A 1 191 ? -19.703 -1.950 16.498 1.00 89.94 191 MET A N 1
ATOM 1472 C CA . MET A 1 191 ? -18.487 -1.591 15.758 1.00 89.94 191 MET A CA 1
ATOM 1473 C C . MET A 1 191 ? -18.479 -2.152 14.343 1.00 89.94 191 MET A C 1
ATOM 1475 O O . MET A 1 191 ? -18.064 -1.460 13.413 1.00 89.94 191 MET A O 1
ATOM 1479 N N . THR A 1 192 ? -18.976 -3.372 14.155 1.00 90.81 192 THR A N 1
ATOM 1480 C CA . THR A 1 192 ? -19.105 -3.972 12.824 1.00 90.81 192 THR A CA 1
ATOM 1481 C C . THR A 1 192 ? -20.082 -3.172 11.967 1.00 90.81 192 THR A C 1
ATOM 1483 O O . THR A 1 192 ? -19.740 -2.803 10.848 1.00 90.81 192 THR A O 1
ATOM 1486 N N . VAL A 1 193 ? -21.261 -2.829 12.495 1.00 92.31 193 VAL A N 1
ATOM 1487 C CA . VAL A 1 193 ? -22.257 -2.015 11.779 1.00 92.31 193 VAL A CA 1
ATOM 1488 C C . VAL A 1 193 ? -21.694 -0.639 11.426 1.00 92.31 193 VAL A C 1
ATOM 1490 O O . VAL A 1 193 ? -21.799 -0.223 10.276 1.00 92.31 193 VAL A O 1
ATOM 1493 N N . ILE A 1 194 ? -21.046 0.045 12.375 1.00 89.25 194 ILE A N 1
ATOM 1494 C CA . ILE A 1 194 ? -20.406 1.349 12.133 1.00 89.25 194 ILE A CA 1
ATOM 1495 C C . ILE A 1 194 ? -19.331 1.236 11.052 1.00 89.25 194 ILE A C 1
ATOM 1497 O O . ILE A 1 194 ? -19.251 2.097 10.181 1.00 89.25 194 ILE A O 1
ATOM 1501 N N . THR A 1 195 ? -18.542 0.163 11.072 1.00 88.75 195 THR A N 1
ATOM 1502 C CA . THR A 1 195 ? -17.531 -0.100 10.046 1.00 88.75 195 THR A CA 1
ATOM 1503 C C . THR A 1 195 ? -18.193 -0.261 8.680 1.00 88.75 195 THR A C 1
ATOM 1505 O O . THR A 1 195 ? -17.837 0.454 7.751 1.00 88.75 195 THR A O 1
ATOM 1508 N N . VAL A 1 196 ? -19.202 -1.129 8.561 1.00 88.69 196 VAL A N 1
ATOM 1509 C CA . VAL A 1 196 ? -19.928 -1.370 7.305 1.00 88.69 196 VAL A CA 1
ATOM 1510 C C . VAL A 1 196 ? -20.536 -0.076 6.762 1.00 88.69 196 VAL A C 1
ATOM 1512 O O . VAL A 1 196 ? -20.291 0.276 5.611 1.00 88.69 196 VAL A O 1
ATOM 1515 N N . VAL A 1 197 ? -21.270 0.670 7.590 1.00 86.81 197 VAL A N 1
ATOM 1516 C CA . VAL A 1 197 ? -21.871 1.949 7.186 1.00 86.81 197 VAL A CA 1
ATOM 1517 C C . VAL A 1 197 ? -20.792 2.954 6.783 1.00 86.81 197 VAL A C 1
ATOM 1519 O O . VAL A 1 197 ? -20.922 3.596 5.746 1.00 86.81 197 VAL A O 1
ATOM 1522 N N . GLY A 1 198 ? -19.702 3.058 7.548 1.00 82.56 198 GLY A N 1
ATOM 1523 C CA . GLY A 1 198 ? -18.569 3.921 7.223 1.00 82.56 198 GLY A CA 1
ATOM 1524 C C . GLY A 1 198 ? -17.959 3.593 5.860 1.00 82.56 198 GLY A C 1
ATOM 1525 O O . GLY A 1 198 ? -17.763 4.500 5.056 1.00 82.56 198 GLY A O 1
ATOM 1526 N N . PHE A 1 199 ? -17.747 2.309 5.557 1.00 83.25 199 PHE A N 1
ATOM 1527 C CA . PHE A 1 199 ? -17.248 1.851 4.256 1.00 83.25 199 PHE A CA 1
ATOM 1528 C C . PHE A 1 199 ? -18.176 2.231 3.095 1.00 83.25 199 PHE A C 1
ATOM 1530 O O . PHE A 1 199 ? -17.684 2.677 2.060 1.00 83.25 199 PHE A O 1
ATOM 1537 N N . PHE A 1 200 ? -19.495 2.087 3.262 1.00 82.31 200 PHE A N 1
ATOM 1538 C CA . PHE A 1 200 ? -20.470 2.465 2.232 1.00 82.31 200 PHE A CA 1
ATOM 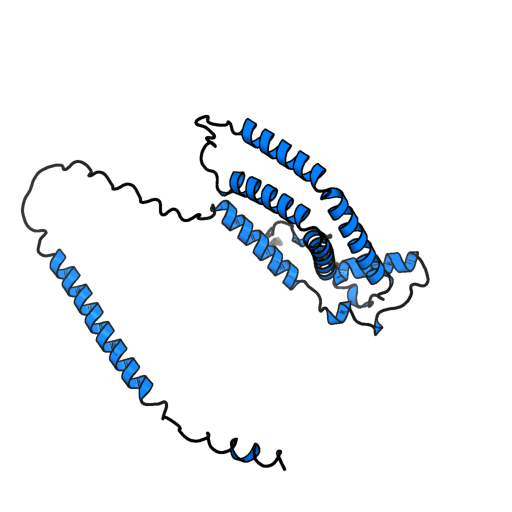1539 C C . PHE A 1 200 ? -20.617 3.982 2.066 1.00 82.31 200 PHE A C 1
ATOM 1541 O O . PHE A 1 200 ? -20.862 4.443 0.960 1.00 82.31 200 PHE A O 1
ATOM 1548 N N . LEU A 1 201 ? -20.462 4.767 3.136 1.00 79.94 201 LEU A N 1
ATOM 1549 C CA . LEU A 1 201 ? -20.601 6.227 3.078 1.00 79.94 201 LEU A CA 1
ATOM 1550 C C . LEU A 1 201 ? -19.377 6.947 2.506 1.00 79.94 201 LEU A C 1
ATOM 1552 O O . LEU A 1 201 ? -19.489 8.103 2.107 1.00 79.94 201 LEU A O 1
ATOM 1556 N N . THR A 1 202 ? -18.205 6.316 2.525 1.00 80.00 202 THR A N 1
ATOM 1557 C CA . THR A 1 202 ? -16.939 6.985 2.184 1.00 80.00 202 THR A CA 1
ATOM 1558 C C . THR A 1 202 ? -16.311 6.521 0.884 1.00 80.00 202 THR A C 1
ATOM 1560 O O . THR A 1 202 ? -15.222 6.984 0.548 1.00 80.00 202 THR A O 1
ATOM 1563 N N . ASP A 1 203 ? -16.970 5.609 0.162 1.00 83.06 203 ASP A N 1
ATOM 1564 C CA . ASP A 1 203 ? -16.492 5.044 -1.102 1.00 83.06 203 ASP A CA 1
ATOM 1565 C C . ASP A 1 203 ? -15.047 4.510 -1.034 1.00 83.06 203 ASP A C 1
ATOM 1567 O O . ASP A 1 203 ? -14.402 4.312 -2.068 1.00 83.06 203 ASP A O 1
ATOM 1571 N N . VAL A 1 204 ? -14.542 4.216 0.177 1.00 85.56 204 VAL A N 1
ATOM 1572 C CA . VAL A 1 204 ? -13.164 3.757 0.437 1.00 85.56 204 VAL A CA 1
ATOM 1573 C C . VAL A 1 204 ? -12.833 2.565 -0.451 1.00 85.56 204 VAL A C 1
ATOM 1575 O O . VAL A 1 204 ? -11.736 2.484 -0.994 1.00 85.56 204 VAL A O 1
ATOM 1578 N N . GLY A 1 205 ? -13.792 1.654 -0.643 1.00 84.38 205 GLY A N 1
ATOM 1579 C CA . GLY A 1 205 ? -13.622 0.495 -1.516 1.00 84.38 205 GLY A CA 1
ATOM 1580 C C . GLY A 1 205 ? -13.276 0.889 -2.954 1.00 84.38 205 GLY A C 1
ATOM 1581 O O . GLY A 1 205 ? -12.301 0.385 -3.507 1.00 84.38 205 GLY A O 1
ATOM 1582 N N . SER A 1 206 ? -14.013 1.836 -3.541 1.00 88.88 206 SER A N 1
ATOM 1583 C CA . SER A 1 206 ? -13.744 2.325 -4.900 1.00 88.88 206 SER A CA 1
ATOM 1584 C C . SER A 1 206 ? -12.388 3.033 -4.999 1.00 88.88 206 SER A C 1
ATOM 1586 O O . SER A 1 206 ? -11.658 2.855 -5.976 1.00 88.88 206 SER A O 1
ATOM 1588 N N . LEU A 1 207 ? -11.999 3.770 -3.957 1.00 91.00 207 LEU A N 1
ATOM 1589 C CA . LEU A 1 207 ? -10.724 4.475 -3.882 1.00 91.00 207 LEU A CA 1
ATOM 1590 C C . LEU A 1 207 ? -9.550 3.492 -3.796 1.00 91.00 207 LEU A C 1
ATOM 1592 O O . LEU A 1 207 ? -8.554 3.629 -4.508 1.00 91.00 207 LEU A O 1
ATOM 1596 N N . LEU A 1 208 ? -9.675 2.451 -2.974 1.00 90.31 208 LEU A N 1
ATOM 1597 C CA . LEU A 1 208 ? -8.664 1.401 -2.867 1.00 90.31 208 LEU A CA 1
ATOM 1598 C C . LEU A 1 208 ? -8.538 0.606 -4.170 1.00 90.31 208 LEU A C 1
ATOM 1600 O O . LEU A 1 208 ? -7.425 0.364 -4.626 1.00 90.31 208 LEU A O 1
ATOM 1604 N N . ILE A 1 209 ? -9.656 0.252 -4.810 1.00 92.50 209 ILE A N 1
ATOM 1605 C CA . ILE A 1 209 ? -9.638 -0.466 -6.092 1.00 92.50 209 ILE A CA 1
ATOM 1606 C C . ILE A 1 209 ? -9.006 0.400 -7.188 1.00 92.50 209 ILE A C 1
ATOM 1608 O O . ILE A 1 209 ? -8.114 -0.062 -7.896 1.00 92.50 209 ILE A O 1
ATOM 1612 N N . SER A 1 210 ? -9.427 1.659 -7.323 1.00 93.31 210 SER A N 1
ATOM 1613 C CA . SER A 1 210 ? -8.900 2.571 -8.347 1.00 93.31 210 SER A CA 1
ATOM 1614 C C . SER A 1 210 ? -7.412 2.869 -8.149 1.00 93.31 210 SER A C 1
ATOM 1616 O O . SER A 1 210 ? -6.644 2.760 -9.103 1.00 93.31 210 SER A O 1
ATOM 1618 N N . SER A 1 211 ? -6.976 3.158 -6.921 1.00 94.06 211 SER A N 1
ATOM 1619 C CA . SER A 1 211 ? -5.556 3.373 -6.613 1.00 94.06 211 SER A CA 1
ATOM 1620 C C . SER A 1 211 ? -4.707 2.125 -6.863 1.00 94.06 211 SER A C 1
ATOM 1622 O O . SER A 1 211 ? -3.611 2.234 -7.416 1.00 94.06 211 SER A O 1
ATOM 1624 N N . LEU A 1 212 ? -5.220 0.933 -6.536 1.00 95.38 212 LEU A N 1
ATOM 1625 C CA . LEU A 1 212 ? -4.550 -0.335 -6.818 1.00 95.38 212 LEU A CA 1
ATOM 1626 C C . LEU A 1 212 ? -4.433 -0.583 -8.326 1.00 95.38 212 LEU A C 1
ATOM 1628 O O . LEU A 1 212 ? -3.355 -0.938 -8.794 1.00 95.38 212 LEU A O 1
ATOM 1632 N N . LEU A 1 213 ? -5.501 -0.355 -9.097 1.00 96.62 213 LEU A N 1
ATOM 1633 C CA . LEU A 1 213 ? -5.482 -0.485 -10.557 1.00 96.62 213 LEU A CA 1
ATOM 1634 C C . LEU A 1 213 ? -4.473 0.473 -11.195 1.00 96.62 213 LEU A C 1
ATOM 1636 O O . LEU A 1 213 ? -3.677 0.056 -12.035 1.00 96.62 213 LEU A O 1
ATOM 1640 N N . VAL A 1 214 ? -4.460 1.736 -10.762 1.00 97.06 214 VAL A N 1
ATOM 1641 C CA . VAL A 1 214 ? -3.489 2.735 -11.228 1.00 97.06 214 VAL A CA 1
ATOM 1642 C C . VAL A 1 214 ? -2.065 2.320 -10.858 1.00 97.06 214 VAL A C 1
ATOM 1644 O O . VAL A 1 214 ? -1.176 2.351 -11.707 1.00 97.06 214 VAL A O 1
ATOM 1647 N N . GLY A 1 215 ? -1.836 1.867 -9.625 1.00 95.94 215 GLY A N 1
ATOM 1648 C CA . GLY A 1 215 ? -0.527 1.395 -9.180 1.00 95.94 215 GLY A CA 1
ATOM 1649 C C . GLY A 1 215 ? -0.031 0.176 -9.963 1.00 95.94 215 GLY A C 1
ATOM 1650 O O . GLY A 1 215 ? 1.106 0.172 -10.436 1.00 95.94 215 GLY A O 1
ATOM 1651 N N . ILE A 1 216 ? -0.889 -0.828 -10.171 1.00 95.44 216 ILE A N 1
ATOM 1652 C CA . ILE A 1 216 ? -0.579 -2.010 -10.988 1.00 95.44 216 ILE A CA 1
ATOM 1653 C C . ILE A 1 216 ? -0.277 -1.600 -12.429 1.00 95.44 216 ILE A C 1
ATOM 1655 O O . ILE A 1 216 ? 0.678 -2.116 -13.009 1.00 95.44 216 ILE A O 1
ATOM 1659 N N . ALA A 1 217 ? -1.034 -0.664 -13.006 1.00 96.19 217 ALA A N 1
ATOM 1660 C CA . ALA A 1 217 ? -0.787 -0.170 -14.356 1.00 96.19 217 ALA A CA 1
ATOM 1661 C C . ALA A 1 217 ? 0.586 0.511 -14.471 1.00 96.19 217 ALA A C 1
ATOM 1663 O O . ALA A 1 217 ? 1.333 0.216 -15.403 1.00 96.19 217 ALA A O 1
ATOM 1664 N N . ILE A 1 218 ? 0.960 1.354 -13.502 1.00 95.50 218 ILE A N 1
ATOM 1665 C CA . ILE A 1 218 ? 2.274 2.018 -13.459 1.00 95.50 218 ILE A CA 1
ATOM 1666 C C . ILE A 1 218 ? 3.403 0.987 -13.357 1.00 95.50 218 ILE A C 1
ATOM 1668 O O . ILE A 1 218 ? 4.358 1.043 -14.133 1.00 95.50 218 ILE A O 1
ATOM 1672 N N . ILE A 1 219 ? 3.290 0.028 -12.432 1.00 94.44 219 ILE A N 1
ATOM 1673 C CA . ILE A 1 219 ? 4.302 -1.019 -12.222 1.00 94.44 219 ILE A CA 1
ATOM 1674 C C . ILE A 1 219 ? 4.428 -1.904 -13.465 1.00 94.44 219 ILE A C 1
ATOM 1676 O O . ILE A 1 219 ? 5.540 -2.193 -13.902 1.00 94.44 219 ILE A O 1
ATOM 1680 N N . SER A 1 220 ? 3.303 -2.296 -14.063 1.00 92.69 220 SER A N 1
ATOM 1681 C CA . SER A 1 220 ? 3.278 -3.142 -15.260 1.00 92.69 220 SER A CA 1
ATOM 1682 C C . SER A 1 220 ? 3.859 -2.419 -16.469 1.00 92.69 220 SER A C 1
ATOM 1684 O O . SER A 1 220 ? 4.649 -3.004 -17.202 1.00 92.69 220 SER A O 1
ATOM 1686 N N . ALA A 1 221 ? 3.526 -1.139 -16.658 1.00 93.44 221 ALA A N 1
ATOM 1687 C CA . ALA A 1 221 ? 4.116 -0.323 -17.712 1.00 93.44 221 ALA A CA 1
ATOM 1688 C C . ALA A 1 221 ? 5.633 -0.234 -17.521 1.00 93.44 221 ALA A C 1
ATOM 1690 O O . ALA A 1 221 ? 6.398 -0.607 -18.406 1.00 93.44 221 ALA A O 1
ATOM 1691 N N . HIS A 1 222 ? 6.080 0.174 -16.337 1.00 93.38 222 HIS A N 1
ATOM 1692 C CA . HIS A 1 222 ? 7.500 0.275 -16.039 1.00 93.38 222 HIS A CA 1
ATOM 1693 C C . HIS A 1 222 ? 8.236 -1.070 -16.235 1.00 93.38 222 HIS A C 1
ATOM 1695 O O . HIS A 1 222 ? 9.270 -1.102 -16.900 1.00 93.38 222 HIS A O 1
ATOM 1701 N N . GLY A 1 223 ? 7.677 -2.184 -15.753 1.00 91.00 223 GLY A N 1
ATOM 1702 C CA . GLY A 1 223 ? 8.250 -3.523 -15.917 1.00 91.00 223 GLY A CA 1
ATOM 1703 C C . GLY A 1 223 ? 8.230 -4.057 -17.355 1.00 91.00 223 GLY A C 1
ATOM 1704 O O . GLY A 1 223 ? 9.071 -4.885 -17.696 1.00 91.00 223 GLY A O 1
ATOM 1705 N N . ALA A 1 224 ? 7.311 -3.593 -18.207 1.00 91.31 224 ALA A N 1
ATOM 1706 C CA . ALA A 1 224 ? 7.261 -3.957 -19.626 1.00 91.31 224 ALA A CA 1
ATOM 1707 C C . ALA A 1 224 ? 8.296 -3.193 -20.464 1.00 91.31 224 ALA A C 1
ATOM 1709 O O . ALA A 1 224 ? 8.907 -3.760 -21.372 1.00 91.31 224 ALA A O 1
ATOM 1710 N N . PHE A 1 225 ? 8.483 -1.902 -20.171 1.00 90.19 225 PHE A N 1
ATOM 1711 C CA . PHE A 1 225 ? 9.402 -1.038 -20.914 1.00 90.19 225 PHE A CA 1
ATOM 1712 C C . PHE A 1 225 ? 10.851 -1.148 -20.440 1.00 90.19 225 PHE A C 1
ATOM 1714 O O . PHE A 1 225 ? 11.751 -0.785 -21.189 1.00 90.19 225 PHE A O 1
ATOM 1721 N N . ARG A 1 226 ? 11.109 -1.649 -19.231 1.00 90.06 226 ARG A N 1
ATOM 1722 C CA . ARG A 1 226 ? 12.471 -1.851 -18.734 1.00 90.06 226 ARG A CA 1
ATOM 1723 C C . ARG A 1 226 ? 13.050 -3.183 -19.215 1.00 90.06 226 ARG A C 1
ATOM 1725 O O . ARG A 1 226 ? 12.473 -4.238 -18.951 1.00 90.06 226 ARG A O 1
ATOM 1732 N N . VAL A 1 227 ? 14.201 -3.140 -19.881 1.00 87.50 227 VAL A N 1
ATOM 1733 C CA . VAL A 1 227 ? 14.969 -4.326 -20.282 1.00 87.50 227 VAL A CA 1
ATOM 1734 C C . VAL A 1 227 ? 15.638 -4.927 -19.036 1.00 87.50 227 VAL A C 1
ATOM 1736 O O . VAL A 1 227 ? 16.348 -4.205 -18.337 1.00 87.50 227 VAL A O 1
ATOM 1739 N N . PRO A 1 228 ? 15.385 -6.205 -18.702 1.00 81.56 228 PRO A N 1
ATOM 1740 C CA . PRO A 1 228 ? 16.089 -6.887 -17.619 1.00 81.56 228 PRO A CA 1
ATOM 1741 C C . PRO A 1 228 ? 17.526 -7.212 -18.042 1.00 81.56 228 PRO A C 1
ATOM 1743 O O . PRO A 1 228 ? 17.709 -7.794 -19.108 1.00 81.56 228 PRO A O 1
ATOM 1746 N N . ASP A 1 229 ? 18.516 -6.911 -17.202 1.00 75.12 229 ASP A N 1
ATOM 1747 C CA . ASP A 1 229 ? 19.890 -7.370 -17.411 1.00 75.12 229 ASP A CA 1
ATOM 1748 C C . ASP A 1 229 ? 19.975 -8.878 -17.122 1.00 75.12 229 ASP A C 1
ATOM 1750 O O . ASP A 1 229 ? 19.435 -9.376 -16.130 1.00 75.12 229 ASP A O 1
ATOM 1754 N N . ASP A 1 230 ? 20.659 -9.631 -17.982 1.00 63.06 230 ASP A N 1
ATOM 1755 C CA . ASP A 1 230 ? 20.765 -11.093 -17.857 1.00 63.06 230 ASP A CA 1
ATOM 1756 C C . ASP A 1 230 ? 21.550 -11.545 -16.607 1.00 63.06 230 ASP A C 1
ATOM 1758 O O . ASP A 1 230 ? 21.481 -12.707 -16.216 1.00 63.06 230 ASP A O 1
ATOM 1762 N N . LEU A 1 231 ? 22.223 -10.614 -15.921 1.00 54.91 231 LEU A N 1
ATOM 1763 C CA . LEU A 1 231 ? 22.915 -10.836 -14.647 1.00 54.91 231 LEU A CA 1
ATOM 1764 C C . LEU A 1 231 ? 21.953 -10.983 -13.447 1.00 54.91 231 LEU A C 1
ATOM 1766 O O . LEU A 1 231 ? 22.365 -11.372 -12.360 1.00 54.91 231 LEU A O 1
ATOM 1770 N N . PHE A 1 232 ? 20.659 -10.696 -13.623 1.00 55.03 232 PHE A N 1
ATOM 1771 C CA . PHE A 1 232 ? 19.648 -10.787 -12.559 1.00 55.03 232 PHE A CA 1
ATOM 1772 C C . PHE A 1 232 ? 19.113 -12.206 -12.307 1.00 55.03 232 PHE A C 1
ATOM 1774 O O . PHE A 1 232 ? 18.198 -12.373 -11.498 1.00 55.03 232 PHE A O 1
ATOM 1781 N N . LEU A 1 233 ? 19.648 -13.215 -13.001 1.00 53.84 233 LEU A N 1
ATOM 1782 C CA . LEU A 1 233 ? 19.207 -14.608 -12.896 1.00 53.84 233 LEU A CA 1
ATOM 1783 C C . LEU A 1 233 ? 19.708 -15.304 -11.616 1.00 53.84 233 LEU A C 1
ATOM 1785 O O . LEU A 1 233 ? 18.965 -16.107 -11.058 1.00 53.84 233 LEU A O 1
ATOM 1789 N N . ASP A 1 234 ? 20.880 -14.932 -11.093 1.00 53.06 234 ASP A N 1
ATOM 1790 C CA . ASP A 1 234 ? 21.492 -15.619 -9.938 1.00 53.06 234 ASP A CA 1
ATOM 1791 C C . ASP A 1 234 ? 20.897 -15.188 -8.578 1.00 53.06 234 ASP A C 1
ATOM 1793 O O . ASP A 1 234 ? 20.936 -15.936 -7.603 1.00 53.06 234 ASP A O 1
ATOM 1797 N N . ASP A 1 235 ? 20.266 -14.010 -8.510 1.00 54.22 235 ASP A N 1
ATOM 1798 C CA . ASP A 1 235 ? 19.608 -13.490 -7.297 1.00 54.22 235 ASP A CA 1
ATOM 1799 C C . ASP A 1 235 ? 18.143 -13.971 -7.149 1.00 54.22 235 ASP A C 1
ATOM 1801 O O . ASP A 1 235 ? 17.505 -13.726 -6.119 1.00 54.22 235 ASP A O 1
ATOM 1805 N N . GLN A 1 236 ? 17.576 -14.624 -8.176 1.00 53.25 236 GLN A N 1
ATOM 1806 C CA . GLN A 1 236 ? 16.152 -14.995 -8.247 1.00 53.25 236 GLN A CA 1
ATOM 1807 C C . GLN A 1 236 ? 15.865 -16.477 -7.931 1.00 53.25 236 GLN A C 1
ATOM 1809 O O . GLN A 1 236 ? 14.707 -16.894 -7.983 1.00 53.25 236 GLN A O 1
ATOM 1814 N N . GLU A 1 237 ? 16.876 -17.268 -7.558 1.00 49.84 237 GLU A N 1
ATOM 1815 C CA . GLU A 1 237 ? 16.705 -18.665 -7.117 1.00 49.84 237 GLU A CA 1
ATOM 1816 C C . GLU A 1 237 ? 16.381 -18.815 -5.620 1.00 49.84 237 GLU A C 1
ATOM 1818 O O . GLU A 1 237 ? 16.255 -19.931 -5.118 1.00 49.84 237 GLU A O 1
ATOM 1823 N N . ALA A 1 238 ? 16.161 -17.722 -4.882 1.00 50.94 238 ALA A N 1
ATOM 1824 C CA . ALA A 1 238 ? 15.556 -17.828 -3.557 1.00 50.94 238 ALA A CA 1
ATOM 1825 C C . ALA A 1 238 ? 14.059 -18.182 -3.716 1.00 50.94 238 ALA A C 1
ATOM 1827 O O . ALA A 1 238 ? 13.302 -17.372 -4.262 1.00 50.94 238 ALA A O 1
ATOM 1828 N N . PRO A 1 239 ? 13.579 -19.347 -3.227 1.00 44.69 239 PRO A N 1
ATOM 1829 C CA . PRO A 1 239 ? 12.214 -19.834 -3.437 1.00 44.69 239 PRO A CA 1
ATOM 1830 C C . PRO A 1 239 ? 11.230 -19.133 -2.486 1.00 44.69 239 PRO A C 1
ATOM 1832 O O . PRO A 1 239 ? 10.501 -19.754 -1.718 1.00 44.69 239 PRO A O 1
ATOM 1835 N N . GLY A 1 240 ? 11.234 -17.802 -2.505 1.00 52.56 240 GLY A N 1
ATOM 1836 C CA . GLY A 1 240 ? 10.466 -16.952 -1.614 1.00 52.56 240 GLY A CA 1
ATOM 1837 C C . GLY A 1 240 ? 9.532 -16.048 -2.404 1.00 52.56 240 GLY A C 1
ATOM 1838 O O . GLY A 1 240 ? 9.910 -14.945 -2.795 1.00 52.56 240 GLY A O 1
ATOM 1839 N N . GLY A 1 241 ? 8.283 -16.485 -2.601 1.00 57.00 241 GLY A N 1
ATOM 1840 C CA . GLY A 1 241 ? 7.238 -15.705 -3.277 1.00 57.00 241 GLY A CA 1
ATOM 1841 C C . GLY A 1 241 ? 7.005 -14.310 -2.671 1.00 57.00 241 GLY A C 1
ATOM 1842 O O . GLY A 1 241 ? 7.588 -13.948 -1.646 1.00 57.00 241 GLY A O 1
ATOM 1843 N N . LEU A 1 242 ? 6.106 -13.524 -3.280 1.00 58.03 242 LEU A N 1
ATOM 1844 C CA . LEU A 1 242 ? 5.780 -12.117 -2.953 1.00 58.03 242 LEU A CA 1
ATOM 1845 C C . LEU A 1 242 ? 5.468 -11.802 -1.472 1.00 58.03 242 LEU A C 1
ATOM 1847 O O . LEU A 1 242 ? 5.475 -10.633 -1.084 1.00 58.03 242 LEU A O 1
ATOM 1851 N N . PHE A 1 243 ? 5.330 -12.819 -0.619 1.00 59.16 243 PHE A N 1
ATOM 1852 C CA . PHE A 1 243 ? 5.111 -12.695 0.824 1.00 59.16 243 PHE A CA 1
ATOM 1853 C C . PHE A 1 243 ? 6.139 -13.424 1.705 1.00 59.16 243 PHE A C 1
ATOM 1855 O O . PHE A 1 243 ? 6.001 -13.401 2.918 1.00 59.16 243 PHE A O 1
ATOM 1862 N N . SER A 1 244 ? 7.209 -14.005 1.146 1.00 63.25 244 SER A N 1
ATOM 1863 C CA . SER A 1 244 ? 8.245 -14.728 1.916 1.00 63.25 244 SER A CA 1
ATOM 1864 C C . SER A 1 244 ? 8.937 -13.885 2.991 1.00 63.25 244 SER A C 1
ATOM 1866 O O . SER A 1 244 ? 9.475 -14.425 3.947 1.00 63.25 244 SER A O 1
ATOM 1868 N N . PHE A 1 245 ? 8.899 -12.565 2.843 1.00 58.75 245 PHE A N 1
ATOM 1869 C CA . PHE A 1 245 ? 9.380 -11.605 3.823 1.00 58.75 245 PHE A CA 1
ATOM 1870 C C . PHE A 1 245 ? 8.534 -11.570 5.113 1.00 58.75 245 PHE A C 1
ATOM 1872 O O . PHE A 1 245 ? 9.035 -11.240 6.180 1.00 58.75 245 PHE A O 1
ATOM 1879 N N . LEU A 1 246 ? 7.243 -11.907 5.014 1.00 57.66 246 LEU A N 1
ATOM 1880 C CA . LEU A 1 246 ? 6.286 -11.924 6.126 1.00 57.66 246 LEU A CA 1
ATOM 1881 C C . LEU A 1 246 ? 6.201 -13.302 6.806 1.00 57.66 246 LEU A C 1
ATOM 1883 O O . LEU A 1 246 ? 5.371 -13.495 7.693 1.00 57.66 246 LEU A O 1
ATOM 1887 N N . GLY A 1 247 ? 7.014 -14.271 6.372 1.00 50.28 247 GLY A N 1
ATOM 1888 C CA . GLY A 1 247 ? 7.071 -15.591 6.988 1.00 50.28 247 GLY A CA 1
ATOM 1889 C C . GLY A 1 247 ? 7.671 -15.518 8.396 1.00 50.28 247 GLY A C 1
ATOM 1890 O O . GLY A 1 247 ? 8.580 -14.716 8.627 1.00 50.28 247 GLY A O 1
ATOM 1891 N N . PRO A 1 248 ? 7.194 -16.337 9.351 1.00 47.78 248 PRO A N 1
ATOM 1892 C CA . PRO A 1 248 ? 7.836 -16.436 10.652 1.00 47.78 248 PRO A CA 1
ATOM 1893 C C . PRO A 1 248 ? 9.293 -16.852 10.442 1.00 47.78 248 PRO A C 1
ATOM 1895 O O . PRO A 1 248 ? 9.569 -17.791 9.695 1.00 47.78 248 PRO A O 1
ATOM 1898 N N . ALA A 1 249 ? 10.223 -16.153 11.093 1.00 43.97 249 ALA A N 1
ATOM 1899 C CA . ALA A 1 249 ? 11.623 -16.546 11.138 1.00 43.97 249 ALA A CA 1
ATOM 1900 C C . ALA A 1 249 ? 11.730 -17.880 11.891 1.00 43.97 249 ALA A C 1
ATOM 1902 O O . ALA A 1 249 ? 11.950 -17.917 13.099 1.00 43.97 249 ALA A O 1
ATOM 1903 N N . THR A 1 250 ? 11.519 -18.998 11.199 1.00 42.22 250 THR A N 1
ATOM 1904 C CA . THR A 1 250 ? 11.865 -20.309 11.731 1.00 42.22 250 THR A CA 1
ATOM 1905 C C . THR A 1 250 ? 13.378 -20.408 11.664 1.00 42.22 250 THR A C 1
ATOM 1907 O O . THR A 1 250 ? 13.946 -20.728 10.622 1.00 42.22 250 THR A O 1
ATOM 1910 N N . SER A 1 251 ? 14.040 -20.095 12.773 1.00 42.28 251 SER A N 1
ATOM 1911 C CA . SER A 1 251 ? 15.417 -20.500 13.022 1.00 42.28 251 SER A CA 1
ATOM 1912 C C . SER A 1 251 ? 15.464 -22.030 13.024 1.00 42.28 251 SER A C 1
ATOM 1914 O O . SER A 1 251 ? 15.264 -22.656 14.064 1.00 42.28 251 SER A O 1
ATOM 1916 N N . GLN A 1 252 ? 15.653 -22.647 11.858 1.00 37.69 252 GLN A N 1
ATOM 1917 C CA . GLN A 1 252 ? 16.032 -24.052 11.801 1.00 37.69 252 GLN A CA 1
ATOM 1918 C C . GLN A 1 252 ? 17.462 -24.168 12.347 1.00 37.69 252 GLN A C 1
ATOM 1920 O O . GLN A 1 252 ? 18.367 -23.537 11.795 1.00 37.69 252 GLN A O 1
ATOM 1925 N N . PRO A 1 253 ? 17.695 -24.921 13.437 1.00 43.12 253 PRO A N 1
ATOM 1926 C CA . PRO A 1 253 ? 19.051 -25.247 13.845 1.00 43.12 253 PRO A CA 1
ATOM 1927 C C . PRO A 1 253 ? 19.703 -26.143 12.778 1.00 43.12 253 PRO A C 1
ATOM 1929 O O . PRO A 1 253 ? 19.000 -26.898 12.099 1.00 43.12 253 PRO A O 1
ATOM 1932 N N . PRO A 1 254 ? 21.035 -26.070 12.610 1.00 43.22 254 PRO A N 1
ATOM 1933 C CA . PRO A 1 254 ? 21.740 -26.863 11.615 1.00 43.22 254 PRO A CA 1
ATOM 1934 C C . PRO A 1 254 ? 21.515 -28.354 11.880 1.00 43.22 254 PRO A C 1
ATOM 1936 O O . PRO A 1 254 ? 21.801 -28.856 12.968 1.00 43.22 254 PRO A O 1
ATOM 1939 N N . VAL A 1 255 ? 21.002 -29.061 10.873 1.00 54.50 255 VAL A N 1
ATOM 1940 C CA . VAL A 1 255 ? 20.939 -30.524 10.868 1.00 54.50 255 VAL A CA 1
ATOM 1941 C C . VAL A 1 255 ? 22.376 -31.026 10.780 1.00 54.50 255 VAL A C 1
ATOM 1943 O O . VAL A 1 255 ? 22.978 -31.048 9.708 1.00 54.50 255 VAL A O 1
ATOM 1946 N N . ILE A 1 256 ? 22.951 -31.385 11.926 1.00 50.78 256 ILE A N 1
ATOM 1947 C CA . ILE A 1 256 ? 24.219 -32.106 11.975 1.00 50.78 256 ILE A CA 1
ATOM 1948 C C . ILE A 1 256 ? 23.916 -33.526 11.502 1.00 50.78 256 ILE A C 1
ATOM 1950 O O . ILE A 1 256 ? 23.369 -34.340 12.243 1.00 50.78 256 ILE A O 1
ATOM 1954 N N . VAL A 1 257 ? 24.235 -33.805 10.240 1.00 54.44 257 VAL A N 1
ATOM 1955 C CA . VAL A 1 257 ? 24.257 -35.166 9.706 1.00 54.44 257 VAL A CA 1
ATOM 1956 C C . VAL A 1 257 ? 25.437 -35.878 10.362 1.00 54.44 257 VAL A C 1
ATOM 1958 O O . VAL A 1 257 ? 26.588 -35.690 9.972 1.00 54.44 257 VAL A O 1
ATOM 1961 N N . SER A 1 258 ? 25.168 -36.669 11.399 1.00 49.97 258 SER A N 1
ATOM 1962 C CA . SER A 1 258 ? 26.142 -37.627 11.911 1.00 49.97 258 SER A CA 1
ATOM 1963 C C . SER A 1 258 ? 26.249 -38.774 10.908 1.00 49.97 258 SER A C 1
ATOM 1965 O O . SER A 1 258 ? 25.365 -39.629 10.845 1.00 49.97 258 SER A O 1
ATOM 1967 N N . HIS A 1 259 ? 27.313 -38.774 10.108 1.00 50.91 259 HIS A N 1
ATOM 1968 C CA . HIS A 1 259 ? 27.743 -39.971 9.395 1.00 50.91 259 HIS A CA 1
ATOM 1969 C C . HIS A 1 259 ? 28.208 -41.012 10.426 1.00 50.91 259 HIS A C 1
ATOM 1971 O O . HIS A 1 259 ? 29.103 -40.730 11.224 1.00 50.91 259 HIS A O 1
ATOM 1977 N N . VAL A 1 260 ? 27.565 -42.181 10.407 1.00 52.88 260 VAL A N 1
ATOM 1978 C CA . VAL A 1 260 ? 28.068 -43.448 10.962 1.00 52.88 260 VAL A CA 1
ATOM 1979 C C . VAL A 1 260 ? 28.574 -44.281 9.796 1.00 52.88 260 VAL A C 1
ATOM 1981 O O . VAL A 1 260 ? 27.898 -44.247 8.740 1.00 52.88 260 VAL A O 1
#

Secondary structure (DSSP, 8-state):
--SSSTTSSTTS-------TTHHHHHHHHHHHHHHHHHHHHHHHHHHHHHTS--------PPPPPPPP-------PPPHHHHHHHHHHHHHHHHHHHTPPPHHHHT-GGGB---SSHHHHHHHHHHHHHHTHHHHHHHHHHHHHHHHHHTHHHHHHHHHHHHHHHIIIII--S--EETTEEPPHHHHHHHHHHHHHHHHHHS-HHHHHHHHHHHHHHHHHHHHHHBPPPGGGGTTS-S---TTGGGS----PPP------

pLDDT: mean 72.08, std 18.27, range [37.69, 97.06]

Foldseek 3Di:
DPVVPVVVVVPPPPDDDDPPPPVVVVVVVVVVVVVVVVVVVVVVVVVVVPPPPDDDDDDDDDDDDDDPDPPPPDQDWDPVRVVVVVVVVVLVVVLVVLADDVCVLPPPVQFAADPDPVLLVVLLVLCCLNRVSVLVVLLVVLLVVLLVVQVLLVVLVVVLVVLVCCVPTPDPDFDQDPNDGDDPVRSVVVSVVSVVVSCVVRVSVVSNVVSNVVSCVVSSVSSSRGHDDPVSPVVRPPPQPSCNSVDPPPPDDDPPPDDD